Protein AF-A0A839IVU0-F1 (afdb_monomer)

Nearest PDB structures (foldseek):
  1jad-assembly1_B  TM=2.338E-01  e=8.341E+00  Meleagris gallopavo
  6grj-assembly1_E  TM=1.859E-01  e=7.590E+00  Aeromonas hydrophila
  6grj-assembly1_C  TM=1.855E-01  e=9.167E+00  Aeromonas hydrophila

Organism: NCBI:txid2760088

Structure (mmCIF, N/CA/C/O backbone):
data_AF-A0A839IVU0-F1
#
_entry.id   AF-A0A839IVU0-F1
#
loop_
_atom_site.group_PDB
_atom_site.id
_atom_site.type_symbol
_atom_site.label_atom_id
_atom_site.label_alt_id
_atom_site.label_comp_id
_atom_site.label_asym_id
_atom_site.label_entity_id
_atom_site.label_seq_id
_atom_site.pdbx_PDB_ins_code
_atom_site.Cartn_x
_atom_site.Cartn_y
_atom_site.Cartn_z
_atom_site.occupancy
_atom_site.B_iso_or_equiv
_atom_site.auth_seq_id
_atom_site.auth_comp_id
_atom_site.auth_asym_id
_atom_site.auth_atom_id
_atom_site.pdbx_PDB_model_num
ATOM 1 N N . MET A 1 1 ? 12.900 18.019 -27.813 1.00 66.56 1 MET A N 1
ATOM 2 C CA . MET A 1 1 ? 12.869 16.550 -27.611 1.00 66.56 1 MET A CA 1
ATOM 3 C C . MET A 1 1 ? 13.578 16.091 -26.336 1.00 66.56 1 MET A C 1
ATOM 5 O O . MET A 1 1 ? 12.916 15.473 -25.522 1.00 66.56 1 MET A O 1
ATOM 9 N N . ARG A 1 2 ? 14.858 16.419 -26.083 1.00 72.12 2 ARG A N 1
ATOM 10 C CA . ARG A 1 2 ? 15.559 15.989 -24.843 1.00 72.12 2 ARG A CA 1
ATOM 11 C C . ARG A 1 2 ? 14.886 16.426 -23.534 1.00 72.12 2 ARG A C 1
ATOM 13 O O . ARG A 1 2 ? 14.827 15.643 -22.599 1.00 72.12 2 ARG A O 1
ATOM 20 N N . LEU A 1 3 ? 14.355 17.650 -23.489 1.00 76.56 3 LEU A N 1
ATOM 21 C CA . LEU A 1 3 ? 13.651 18.173 -22.313 1.00 76.56 3 LEU A CA 1
ATOM 22 C C . LEU A 1 3 ? 12.377 17.371 -21.993 1.00 76.56 3 LEU A C 1
ATOM 24 O O . LEU A 1 3 ? 12.104 17.107 -20.832 1.00 76.56 3 LEU A O 1
ATOM 28 N N . ILE A 1 4 ? 11.652 16.927 -2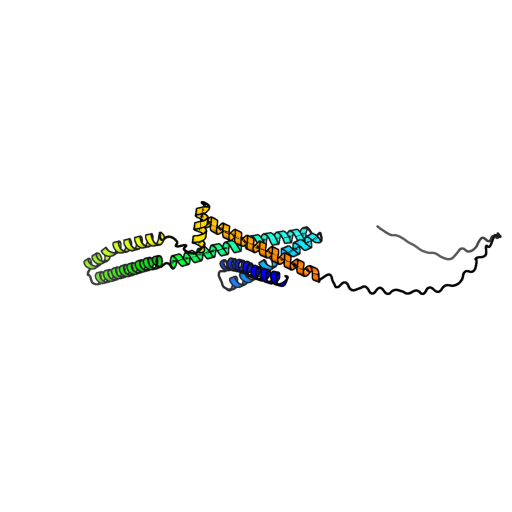3.026 1.00 80.06 4 ILE A N 1
ATOM 29 C CA . ILE A 1 4 ? 10.448 16.097 -22.878 1.00 80.06 4 ILE A CA 1
ATOM 30 C C . ILE A 1 4 ? 10.831 14.755 -22.247 1.00 80.06 4 ILE A C 1
ATOM 32 O O . ILE A 1 4 ? 10.268 14.391 -21.226 1.00 80.06 4 ILE A O 1
ATOM 36 N N . TRP A 1 5 ? 11.857 14.080 -22.775 1.00 78.25 5 TRP A N 1
ATOM 37 C CA . TRP A 1 5 ? 12.342 12.812 -22.216 1.00 78.25 5 TRP A CA 1
ATOM 38 C C . TRP A 1 5 ? 12.856 12.933 -20.782 1.00 78.25 5 TRP A C 1
ATOM 40 O O . TRP A 1 5 ? 12.632 12.030 -19.982 1.00 78.25 5 TRP A O 1
ATOM 50 N N . LEU A 1 6 ? 13.512 14.044 -20.437 1.00 81.12 6 LEU A N 1
ATOM 51 C CA . LEU A 1 6 ? 13.965 14.300 -19.070 1.00 81.12 6 LEU A CA 1
ATOM 52 C C . LEU A 1 6 ? 12.771 14.444 -18.120 1.00 81.12 6 LEU A C 1
ATOM 54 O O . LEU A 1 6 ? 12.743 13.780 -17.089 1.00 81.12 6 LEU A O 1
ATOM 58 N N . ILE A 1 7 ? 11.766 15.244 -18.493 1.00 82.56 7 ILE A N 1
ATOM 59 C CA . ILE A 1 7 ? 10.548 15.426 -17.692 1.00 82.56 7 ILE A CA 1
ATOM 60 C C . ILE A 1 7 ? 9.797 14.098 -17.545 1.00 82.56 7 ILE A C 1
ATOM 62 O O . ILE A 1 7 ? 9.461 13.718 -16.428 1.00 82.56 7 ILE A O 1
ATOM 66 N N . THR A 1 8 ? 9.586 13.356 -18.636 1.00 81.38 8 THR A N 1
ATOM 67 C CA . THR A 1 8 ? 8.918 12.046 -18.599 1.00 81.38 8 THR A CA 1
ATOM 68 C C . THR A 1 8 ? 9.674 11.055 -17.713 1.00 81.38 8 THR A C 1
ATOM 70 O O . THR A 1 8 ? 9.059 10.400 -16.877 1.00 81.38 8 THR A O 1
ATOM 73 N N . THR A 1 9 ? 11.006 10.994 -17.825 1.00 83.19 9 THR A N 1
ATOM 74 C CA . THR A 1 9 ? 11.840 10.131 -16.973 1.00 83.19 9 THR A CA 1
ATOM 75 C C . THR A 1 9 ? 11.738 10.536 -15.507 1.00 83.19 9 THR A C 1
ATOM 77 O O . THR A 1 9 ? 11.577 9.669 -14.659 1.00 83.19 9 THR A O 1
ATOM 80 N N . ALA A 1 10 ? 11.792 11.835 -15.198 1.00 82.62 10 ALA A N 1
ATOM 81 C CA . ALA A 1 10 ? 11.691 12.329 -13.829 1.00 82.62 10 ALA A CA 1
ATOM 82 C C . ALA A 1 10 ? 10.333 11.983 -13.203 1.00 82.62 10 ALA A C 1
ATOM 84 O O . ALA A 1 10 ? 10.297 11.431 -12.109 1.00 82.62 10 ALA A O 1
ATOM 85 N N . VAL A 1 11 ? 9.228 12.230 -13.916 1.00 84.50 11 VAL A N 1
ATOM 86 C CA . VAL A 1 11 ? 7.870 11.920 -13.434 1.00 84.50 11 VAL A CA 1
ATOM 87 C C . VAL A 1 11 ? 7.698 10.421 -13.194 1.00 84.50 11 VAL A C 1
ATOM 89 O O . VAL A 1 11 ? 7.239 10.019 -12.126 1.00 84.50 11 VAL A O 1
ATOM 92 N N . LEU A 1 12 ? 8.100 9.587 -14.157 1.00 80.25 12 LEU A N 1
ATOM 93 C CA . LEU A 1 12 ? 7.998 8.135 -14.024 1.00 80.25 12 LEU A CA 1
ATOM 94 C C . LEU A 1 12 ? 8.905 7.614 -12.898 1.00 80.25 12 LEU A C 1
ATOM 96 O O . LEU A 1 12 ? 8.489 6.744 -12.136 1.00 80.25 12 LEU A O 1
ATOM 100 N N . PHE A 1 13 ? 10.110 8.172 -12.741 1.00 84.25 13 PHE A N 1
ATOM 101 C CA . PHE A 1 13 ? 11.050 7.792 -11.680 1.00 84.25 13 PHE A CA 1
ATOM 102 C C . PHE A 1 13 ? 10.513 8.137 -10.303 1.00 84.25 13 PHE A C 1
ATOM 104 O O . PHE A 1 13 ? 10.592 7.312 -9.394 1.00 84.25 13 PHE A O 1
ATOM 111 N N . THR A 1 14 ? 9.915 9.317 -10.153 1.00 83.12 14 THR A N 1
ATOM 112 C CA . THR A 1 14 ? 9.232 9.691 -8.918 1.00 83.12 14 THR A CA 1
ATOM 113 C C . THR A 1 14 ? 8.071 8.743 -8.624 1.00 83.12 14 THR A C 1
ATOM 115 O O . THR A 1 14 ? 7.951 8.305 -7.485 1.00 83.12 14 THR A O 1
ATOM 118 N N . ALA A 1 15 ? 7.264 8.365 -9.621 1.00 77.12 15 ALA A N 1
ATOM 119 C CA . ALA A 1 15 ? 6.160 7.422 -9.429 1.00 77.12 15 ALA A CA 1
ATOM 120 C C . ALA A 1 15 ? 6.643 6.016 -9.013 1.00 77.12 15 ALA A C 1
ATOM 122 O O . ALA A 1 15 ? 6.168 5.477 -8.017 1.00 77.12 15 ALA A O 1
ATOM 123 N N . SER A 1 16 ? 7.627 5.446 -9.716 1.00 81.06 16 SER A N 1
ATOM 124 C CA . SER A 1 16 ? 8.215 4.129 -9.401 1.00 81.06 16 SER A CA 1
ATOM 125 C C . SER A 1 16 ? 8.902 4.127 -8.022 1.00 81.06 16 SER A C 1
ATOM 127 O O . SER A 1 16 ? 8.683 3.230 -7.201 1.00 81.06 16 SER A O 1
ATOM 129 N N . SER A 1 17 ? 9.642 5.196 -7.701 1.00 79.62 17 SER A N 1
ATOM 130 C CA . SER A 1 17 ? 10.262 5.369 -6.379 1.00 79.62 17 SER A CA 1
ATOM 131 C C . SER A 1 17 ? 9.216 5.507 -5.277 1.00 79.62 17 SER A C 1
ATOM 133 O O . SER A 1 17 ? 9.382 4.919 -4.215 1.00 79.62 17 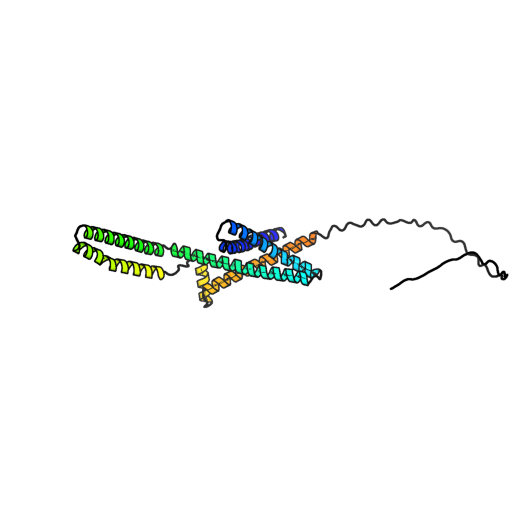SER A O 1
ATOM 135 N N . TYR A 1 18 ? 8.127 6.243 -5.518 1.00 85.06 18 TYR A N 1
ATOM 136 C CA . TYR A 1 18 ? 7.038 6.397 -4.556 1.00 85.06 18 TYR A CA 1
ATOM 137 C C . TYR A 1 18 ? 6.434 5.043 -4.170 1.00 85.06 18 TYR A C 1
ATOM 139 O O . TYR A 1 18 ? 6.310 4.755 -2.981 1.00 85.06 18 TYR A O 1
ATOM 147 N N . PHE A 1 19 ? 6.133 4.181 -5.147 1.00 79.50 19 PHE A N 1
ATOM 148 C CA . PHE A 1 19 ? 5.602 2.844 -4.865 1.00 79.50 19 PHE A CA 1
ATOM 149 C C . PHE A 1 19 ? 6.601 1.954 -4.119 1.00 79.50 19 PHE A C 1
ATOM 151 O O . PHE A 1 19 ? 6.226 1.296 -3.150 1.00 79.50 19 PHE A O 1
ATOM 158 N N . SER A 1 20 ? 7.877 1.988 -4.509 1.00 81.06 20 SER A N 1
ATOM 159 C CA . SER A 1 20 ? 8.939 1.229 -3.834 1.00 81.06 20 SER A CA 1
ATOM 160 C C . SER A 1 20 ? 9.139 1.670 -2.381 1.00 81.06 20 SER A C 1
ATOM 162 O O . SER A 1 20 ? 9.211 0.836 -1.480 1.00 81.06 20 SER A O 1
ATOM 164 N N . VAL A 1 21 ? 9.184 2.985 -2.137 1.00 82.38 21 VAL A N 1
ATOM 165 C CA . VAL A 1 21 ? 9.269 3.558 -0.786 1.00 82.38 21 VAL A CA 1
ATOM 166 C C . VAL A 1 21 ? 8.062 3.123 0.031 1.00 82.38 21 VAL A C 1
ATOM 168 O O . VAL A 1 21 ? 8.216 2.674 1.161 1.00 82.38 21 VAL A O 1
ATOM 171 N N . ARG A 1 22 ? 6.861 3.217 -0.541 1.00 78.75 22 ARG A N 1
ATOM 172 C CA . ARG A 1 22 ? 5.634 2.879 0.169 1.00 78.75 22 ARG A CA 1
ATOM 173 C C . ARG A 1 22 ? 5.579 1.416 0.592 1.00 78.75 22 ARG A C 1
ATOM 175 O O . ARG A 1 22 ? 5.187 1.150 1.723 1.00 78.75 22 ARG A O 1
ATOM 182 N N . LEU A 1 23 ? 5.985 0.488 -0.276 1.00 77.31 23 LEU A N 1
ATOM 183 C CA . LEU A 1 23 ? 6.037 -0.924 0.094 1.00 77.31 23 LEU A CA 1
ATOM 184 C C . LEU A 1 23 ? 6.995 -1.148 1.266 1.00 77.31 23 LEU A C 1
ATOM 186 O O . LEU A 1 23 ? 6.643 -1.838 2.216 1.00 77.31 23 LEU A O 1
ATOM 190 N N . LEU A 1 24 ? 8.191 -0.556 1.234 1.00 80.19 24 LEU A N 1
ATOM 191 C CA . LEU A 1 24 ? 9.130 -0.755 2.337 1.00 80.19 24 LEU A CA 1
ATOM 192 C C . LEU A 1 24 ? 8.674 -0.050 3.621 1.00 80.19 24 LEU A C 1
ATOM 194 O O . LEU A 1 24 ? 8.913 -0.567 4.706 1.00 80.19 24 LEU A O 1
ATOM 198 N N . LEU A 1 25 ? 7.964 1.078 3.523 1.00 81.19 25 LEU A N 1
ATOM 199 C CA . LEU A 1 25 ? 7.345 1.721 4.684 1.00 81.19 25 LEU A CA 1
ATOM 200 C C . LEU A 1 25 ? 6.281 0.840 5.352 1.00 81.19 25 LEU A C 1
ATOM 202 O O . LEU A 1 25 ? 6.114 0.944 6.559 1.00 81.19 25 LEU A O 1
ATOM 206 N N . GLN A 1 26 ? 5.603 -0.049 4.618 1.00 78.44 26 GLN A N 1
ATOM 207 C CA . GLN A 1 26 ? 4.693 -1.031 5.229 1.00 78.44 26 GLN A CA 1
ATOM 208 C C . GLN A 1 26 ? 5.428 -2.080 6.082 1.00 78.44 26 GLN A C 1
ATOM 210 O O . GLN A 1 26 ? 4.797 -2.735 6.904 1.00 78.44 26 GLN A O 1
ATOM 215 N N . LEU A 1 27 ? 6.743 -2.237 5.898 1.00 75.12 27 LEU A N 1
ATOM 216 C CA . LEU A 1 27 ? 7.606 -3.105 6.706 1.00 75.12 27 LEU A CA 1
ATOM 217 C C . LEU A 1 27 ? 8.284 -2.370 7.872 1.00 75.12 27 LEU A C 1
ATOM 219 O O . LEU A 1 27 ? 8.982 -3.006 8.659 1.00 75.12 27 LEU A O 1
ATOM 223 N N . ALA A 1 28 ? 8.171 -1.043 7.942 1.00 81.19 28 ALA A N 1
ATOM 224 C CA . ALA A 1 28 ? 8.803 -0.257 8.991 1.00 81.19 28 ALA A CA 1
ATOM 225 C C . ALA A 1 28 ? 7.920 -0.233 10.243 1.00 81.19 28 ALA A C 1
ATOM 227 O O . ALA A 1 28 ? 6.785 0.237 10.193 1.00 81.19 28 ALA A O 1
ATOM 228 N N . ASP A 1 29 ? 8.472 -0.678 11.370 1.00 80.50 29 ASP A N 1
ATOM 229 C CA . ASP A 1 29 ? 7.798 -0.607 12.671 1.00 80.50 29 ASP A CA 1
ATOM 230 C C . ASP A 1 29 ? 7.934 0.784 13.322 1.00 80.50 29 ASP A C 1
ATOM 232 O O . ASP A 1 29 ? 7.158 1.143 14.210 1.00 80.50 29 ASP A O 1
ATOM 236 N N . ASP A 1 30 ? 8.909 1.593 12.888 1.00 86.81 30 ASP A N 1
ATOM 237 C CA . ASP A 1 30 ? 9.204 2.908 13.458 1.00 86.81 30 ASP A CA 1
ATOM 238 C C . ASP A 1 30 ? 9.683 3.934 12.410 1.00 86.81 30 ASP A C 1
ATOM 240 O O . ASP A 1 30 ? 10.040 3.621 11.273 1.00 86.81 30 ASP A O 1
ATOM 244 N N . THR A 1 31 ? 9.706 5.212 12.794 1.00 85.25 31 THR A N 1
ATOM 245 C CA . THR A 1 31 ? 10.062 6.314 11.887 1.00 85.25 31 THR A CA 1
ATOM 246 C C . THR A 1 31 ? 11.508 6.236 11.385 1.00 85.25 31 THR A C 1
ATOM 248 O O . THR A 1 31 ? 11.779 6.619 10.245 1.00 85.25 31 THR A O 1
ATOM 251 N N . ALA A 1 32 ? 12.453 5.758 12.203 1.00 85.50 32 ALA A N 1
ATOM 252 C CA . ALA A 1 32 ? 13.858 5.681 11.812 1.00 85.50 32 ALA A CA 1
ATOM 253 C C . ALA A 1 32 ? 14.086 4.555 10.794 1.00 85.50 32 ALA A C 1
ATOM 255 O O . ALA A 1 32 ? 14.762 4.776 9.783 1.00 85.50 32 ALA A O 1
ATOM 256 N N . THR A 1 33 ? 13.467 3.388 10.999 1.00 84.69 33 THR A N 1
ATOM 257 C CA . THR A 1 33 ? 13.469 2.308 9.997 1.00 84.69 33 THR A CA 1
ATOM 258 C C . THR A 1 33 ? 12.758 2.729 8.713 1.00 84.69 33 THR A C 1
ATOM 260 O O . THR A 1 33 ? 13.262 2.454 7.624 1.00 84.69 33 THR A O 1
ATOM 263 N N . GLY A 1 34 ? 11.679 3.511 8.812 1.00 83.44 34 GLY A N 1
ATOM 264 C CA . GLY A 1 34 ? 10.982 4.056 7.648 1.00 83.44 34 GLY A CA 1
ATOM 265 C C . GLY A 1 34 ? 11.854 4.962 6.769 1.00 83.44 34 GLY A C 1
ATOM 266 O O . GLY A 1 34 ? 11.863 4.821 5.544 1.00 83.44 34 GLY A O 1
ATOM 267 N N . ILE A 1 35 ? 12.650 5.853 7.372 1.00 88.06 35 ILE A N 1
ATOM 268 C CA . ILE A 1 35 ? 13.596 6.707 6.628 1.00 88.06 35 ILE A CA 1
ATOM 269 C C . ILE A 1 35 ? 14.677 5.857 5.948 1.00 88.06 35 ILE A C 1
ATOM 271 O O . ILE A 1 35 ? 14.986 6.080 4.774 1.00 88.06 35 ILE A O 1
ATOM 275 N N . ALA A 1 36 ? 15.238 4.874 6.662 1.00 86.69 36 ALA A N 1
ATOM 276 C CA . ALA A 1 36 ? 16.268 3.990 6.120 1.00 86.69 36 ALA A CA 1
ATOM 277 C C . ALA A 1 36 ? 15.750 3.204 4.906 1.00 86.69 36 ALA A C 1
ATOM 279 O O . ALA A 1 36 ? 16.388 3.176 3.853 1.00 86.69 36 ALA A O 1
ATOM 280 N N . TYR A 1 37 ? 14.554 2.637 5.018 1.00 86.38 37 TYR A N 1
ATOM 281 C CA . TYR A 1 37 ? 13.874 1.942 3.933 1.00 86.38 37 TYR A CA 1
ATOM 282 C C . TYR A 1 37 ? 13.534 2.853 2.754 1.00 86.38 37 TYR A C 1
ATOM 284 O O . TYR A 1 37 ? 13.750 2.466 1.606 1.00 86.38 37 TYR A O 1
ATOM 292 N N . GLY A 1 38 ? 13.110 4.092 3.009 1.00 85.19 38 GLY A N 1
ATOM 293 C CA . GLY A 1 38 ? 12.911 5.080 1.952 1.00 85.19 38 GLY A CA 1
ATOM 294 C C . GLY A 1 38 ? 14.195 5.365 1.162 1.00 85.19 38 GLY A C 1
ATOM 295 O O . GLY A 1 38 ? 14.185 5.362 -0.071 1.00 85.19 38 GLY A O 1
ATOM 296 N N . ALA A 1 39 ? 15.322 5.541 1.856 1.00 86.38 39 ALA A N 1
ATOM 297 C CA . ALA A 1 39 ? 16.619 5.749 1.215 1.00 86.38 39 ALA A CA 1
ATOM 298 C C . ALA A 1 39 ? 17.064 4.527 0.392 1.00 86.38 39 ALA A C 1
ATOM 300 O O . ALA A 1 39 ? 17.546 4.683 -0.733 1.00 86.38 39 ALA A O 1
ATOM 301 N N . VAL A 1 40 ? 16.857 3.314 0.918 1.00 87.06 40 VAL A N 1
ATOM 302 C CA . VAL A 1 40 ? 17.159 2.061 0.210 1.00 87.06 40 VAL A CA 1
ATOM 303 C C . VAL A 1 40 ? 16.306 1.918 -1.051 1.00 87.06 40 VAL A C 1
ATOM 305 O O . VAL A 1 40 ? 16.860 1.616 -2.105 1.00 87.06 40 VAL A O 1
ATOM 308 N N . ALA A 1 41 ? 15.000 2.198 -0.997 1.00 86.62 41 ALA A N 1
ATOM 309 C CA . ALA A 1 41 ? 14.132 2.157 -2.178 1.00 86.62 41 ALA A CA 1
ATOM 310 C C . ALA A 1 41 ? 14.630 3.085 -3.295 1.00 86.62 41 ALA A C 1
ATOM 312 O O . ALA A 1 41 ? 14.732 2.667 -4.448 1.00 86.62 41 ALA A O 1
ATOM 313 N N . ILE A 1 42 ? 14.994 4.326 -2.957 1.00 86.75 42 ILE A N 1
ATOM 314 C CA . ILE A 1 42 ? 15.518 5.287 -3.937 1.00 86.75 42 ILE A CA 1
ATOM 315 C C . ILE A 1 42 ? 16.848 4.792 -4.519 1.00 86.75 42 ILE A C 1
ATOM 317 O O . ILE A 1 42 ? 17.058 4.863 -5.731 1.00 86.75 42 ILE A O 1
ATOM 321 N N . ALA A 1 43 ? 17.744 4.263 -3.681 1.00 87.81 43 ALA A N 1
ATOM 322 C CA . ALA A 1 43 ? 19.016 3.714 -4.138 1.00 87.81 43 ALA A CA 1
ATOM 323 C C . ALA A 1 43 ? 18.817 2.525 -5.094 1.00 87.81 43 ALA A C 1
ATOM 325 O O . ALA A 1 43 ? 19.455 2.474 -6.146 1.00 87.81 43 ALA A O 1
ATOM 326 N N . LEU A 1 44 ? 17.900 1.606 -4.776 1.00 87.12 44 LEU A N 1
ATOM 327 C CA . LEU A 1 44 ? 17.558 0.472 -5.637 1.00 87.12 44 LEU A CA 1
ATOM 328 C C . LEU A 1 44 ? 16.971 0.935 -6.974 1.00 87.12 44 LEU A C 1
ATOM 330 O O . LEU A 1 44 ? 17.396 0.436 -8.016 1.00 87.12 44 LEU A O 1
ATOM 334 N N . ALA A 1 45 ? 16.085 1.935 -6.968 1.00 86.31 45 ALA A N 1
ATOM 335 C CA . ALA A 1 45 ? 15.546 2.520 -8.194 1.00 86.31 45 ALA A CA 1
ATOM 336 C C . ALA A 1 45 ? 16.662 3.125 -9.068 1.00 86.31 45 ALA A C 1
ATOM 338 O O . ALA A 1 45 ? 16.720 2.879 -10.273 1.00 86.31 45 ALA A O 1
ATOM 339 N N . LEU A 1 46 ? 17.611 3.865 -8.479 1.00 87.38 46 LEU A N 1
ATOM 340 C CA . LEU A 1 46 ? 18.760 4.404 -9.220 1.00 87.38 46 LEU A CA 1
ATOM 341 C C . LEU A 1 46 ? 19.622 3.294 -9.835 1.00 87.38 46 LEU A C 1
ATOM 343 O O . LEU A 1 46 ? 20.011 3.391 -11.001 1.00 87.38 46 LEU A O 1
ATOM 347 N N . VAL A 1 47 ? 19.904 2.232 -9.074 1.00 89.31 47 VAL A N 1
ATOM 348 C CA . VAL A 1 47 ? 20.684 1.082 -9.555 1.00 89.31 47 VAL A CA 1
ATOM 349 C C . VAL A 1 47 ? 19.956 0.365 -10.690 1.00 89.31 47 VAL A C 1
ATOM 351 O O . VAL A 1 47 ? 20.589 0.049 -11.698 1.00 89.31 47 VAL A O 1
ATOM 354 N N . GLN A 1 48 ? 18.642 0.164 -10.575 1.00 90.50 48 GLN A N 1
ATOM 355 C CA . GLN A 1 48 ? 17.819 -0.471 -11.604 1.00 90.50 48 GLN A CA 1
ATOM 356 C C . GLN A 1 48 ? 17.971 0.249 -12.943 1.00 90.50 48 GLN A C 1
ATOM 358 O O . GLN A 1 48 ? 18.355 -0.355 -13.945 1.00 90.50 48 GLN A O 1
ATOM 363 N N . TYR A 1 49 ? 17.723 1.557 -12.963 1.00 87.62 49 TYR A N 1
ATOM 364 C CA . TYR A 1 49 ? 17.720 2.321 -14.208 1.00 87.62 49 TYR A CA 1
ATOM 365 C C . TYR A 1 49 ? 19.125 2.633 -14.733 1.00 87.62 49 TYR A C 1
ATOM 367 O O . TYR A 1 49 ? 19.297 2.855 -15.932 1.00 87.62 49 TYR A O 1
ATOM 375 N N . ALA A 1 50 ? 20.151 2.574 -13.882 1.00 87.38 50 ALA A N 1
ATOM 376 C CA . ALA A 1 50 ? 21.540 2.596 -14.326 1.00 87.38 50 ALA A CA 1
ATOM 377 C C . ALA A 1 50 ? 21.971 1.261 -14.963 1.00 87.38 50 ALA A C 1
ATOM 379 O O . ALA A 1 50 ? 22.730 1.265 -15.934 1.00 87.38 50 ALA A O 1
ATOM 380 N N . ALA A 1 51 ? 21.497 0.121 -14.452 1.00 88.81 51 ALA A N 1
ATOM 381 C CA . ALA A 1 51 ? 21.979 -1.198 -14.854 1.00 88.81 51 ALA A CA 1
ATOM 382 C C . ALA A 1 51 ? 21.799 -1.469 -16.357 1.00 88.81 51 ALA A C 1
ATOM 384 O O . ALA A 1 51 ? 22.742 -1.911 -17.012 1.00 88.81 51 ALA A O 1
ATOM 385 N N . LEU A 1 52 ? 20.648 -1.127 -16.941 1.00 88.06 52 LEU A N 1
ATOM 386 C CA . LEU A 1 52 ? 20.377 -1.389 -18.357 1.00 88.06 52 LEU A CA 1
ATOM 387 C C . LEU A 1 52 ? 21.350 -0.683 -19.331 1.00 88.06 52 LEU A C 1
ATOM 389 O O . LEU A 1 52 ? 21.983 -1.378 -20.132 1.00 88.06 52 LEU A O 1
ATOM 393 N N . PRO A 1 53 ? 21.545 0.653 -19.293 1.00 85.75 53 PRO A N 1
ATOM 394 C CA . PRO A 1 53 ? 22.481 1.317 -20.200 1.00 85.75 53 PRO A CA 1
ATOM 395 C C . PRO A 1 53 ? 23.936 0.875 -19.983 1.00 85.75 53 PRO A C 1
ATOM 397 O O . PRO A 1 53 ? 24.701 0.806 -20.950 1.00 85.75 53 PRO A O 1
ATOM 400 N N . TYR A 1 54 ? 24.341 0.538 -18.750 1.00 86.12 54 TYR A N 1
ATOM 401 C CA . TYR A 1 54 ? 25.664 -0.049 -18.499 1.00 86.12 54 TYR A CA 1
ATOM 402 C C . TYR A 1 54 ? 25.793 -1.463 -19.082 1.00 86.12 54 TYR A C 1
ATOM 404 O O . TYR A 1 54 ? 26.827 -1.767 -19.683 1.00 86.12 54 TYR A O 1
ATOM 412 N N . GLY A 1 55 ? 24.746 -2.286 -18.989 1.00 87.12 55 GLY A N 1
ATOM 413 C CA . GLY A 1 55 ? 24.678 -3.611 -19.607 1.00 87.12 55 GLY A CA 1
ATOM 414 C C . GLY A 1 55 ? 24.811 -3.550 -21.128 1.00 87.12 55 GLY A C 1
ATOM 415 O O . GLY A 1 55 ? 25.683 -4.210 -21.695 1.00 87.12 55 GLY A O 1
ATOM 416 N N . ILE A 1 56 ? 24.040 -2.675 -21.785 1.00 88.12 56 ILE A N 1
ATOM 417 C CA . ILE A 1 56 ? 24.098 -2.466 -23.243 1.00 88.12 56 ILE A CA 1
ATOM 418 C C . ILE A 1 56 ? 25.504 -2.020 -23.678 1.00 88.12 56 ILE A C 1
ATOM 420 O O . ILE A 1 56 ? 26.080 -2.579 -24.616 1.00 88.12 56 ILE A O 1
ATOM 424 N N . ARG A 1 57 ? 26.109 -1.054 -22.970 1.00 85.88 57 ARG A N 1
ATOM 425 C CA . ARG A 1 57 ? 27.479 -0.595 -23.265 1.00 85.88 57 ARG A CA 1
ATOM 426 C C . ARG A 1 57 ? 28.510 -1.703 -23.061 1.00 85.88 57 ARG A C 1
ATOM 428 O O . ARG A 1 57 ? 29.365 -1.891 -23.925 1.00 85.88 57 ARG A O 1
ATOM 435 N N . GLY A 1 58 ? 28.429 -2.448 -21.960 1.00 86.56 58 GLY A N 1
ATOM 436 C CA . GLY A 1 58 ? 29.319 -3.575 -21.678 1.00 86.56 58 GLY A CA 1
ATOM 437 C C . GLY A 1 58 ? 29.237 -4.661 -22.751 1.00 86.56 58 GLY A C 1
ATOM 438 O O . GLY A 1 58 ? 30.272 -5.164 -23.192 1.00 86.56 58 GLY A O 1
ATOM 439 N N . TRP A 1 59 ? 28.026 -4.947 -23.233 1.00 89.06 59 TRP A N 1
ATOM 440 C CA . TRP A 1 59 ? 27.791 -5.904 -24.311 1.00 89.06 59 TRP A CA 1
ATOM 441 C C . TRP A 1 59 ? 28.427 -5.442 -25.624 1.00 89.06 59 TRP A C 1
ATOM 443 O O . TRP A 1 59 ? 29.165 -6.198 -26.250 1.00 89.06 59 TRP A O 1
ATOM 453 N N . SER A 1 60 ? 28.230 -4.172 -25.999 1.00 89.00 60 SER A N 1
ATOM 454 C CA . SER A 1 60 ? 28.828 -3.594 -27.214 1.00 89.00 60 SER A CA 1
ATOM 455 C C . SER A 1 60 ? 30.365 -3.571 -27.203 1.00 89.00 60 SER A C 1
ATOM 457 O O . SER A 1 60 ? 30.993 -3.516 -28.254 1.00 89.00 60 SER A O 1
ATOM 459 N N . GLN A 1 61 ? 30.977 -3.636 -26.018 1.00 88.31 61 GLN A N 1
ATOM 460 C CA . GLN A 1 61 ? 32.428 -3.663 -25.815 1.00 88.31 61 GLN A CA 1
ATOM 461 C C . GLN A 1 61 ? 32.994 -5.091 -25.683 1.00 88.31 61 GLN A C 1
ATOM 463 O O . GLN A 1 61 ? 34.151 -5.249 -25.301 1.00 88.31 61 GLN A O 1
ATOM 468 N N . GLY A 1 62 ? 32.189 -6.129 -25.946 1.00 87.88 62 GLY A N 1
ATOM 469 C CA . GLY A 1 62 ? 32.605 -7.537 -25.875 1.00 87.88 62 GLY A CA 1
ATOM 470 C C . GLY A 1 62 ? 32.705 -8.110 -24.455 1.00 87.88 62 GLY A C 1
ATOM 471 O O . GLY A 1 62 ? 33.148 -9.241 -24.269 1.00 87.88 62 GLY A O 1
ATOM 472 N N . ARG A 1 63 ? 32.279 -7.366 -23.424 1.00 89.69 63 ARG A N 1
ATOM 473 C CA . ARG A 1 63 ? 32.317 -7.811 -22.019 1.00 89.69 63 ARG A CA 1
ATOM 474 C C . ARG A 1 63 ? 31.008 -8.501 -21.623 1.00 89.69 63 ARG A C 1
ATOM 476 O O . ARG A 1 63 ? 30.279 -8.030 -20.745 1.00 89.69 63 ARG A O 1
ATOM 483 N N . HIS A 1 64 ? 30.720 -9.628 -22.274 1.00 88.50 64 HIS A N 1
ATOM 484 C CA . HIS A 1 64 ? 29.445 -10.351 -22.158 1.00 88.50 64 HIS A CA 1
ATOM 485 C C . HIS A 1 64 ? 29.109 -10.792 -20.728 1.00 88.50 64 HIS A C 1
ATOM 487 O O . HIS A 1 64 ? 27.968 -10.637 -20.307 1.00 88.50 64 HIS A O 1
ATOM 493 N N . PHE A 1 65 ? 30.092 -11.265 -19.951 1.00 89.75 65 PHE A N 1
ATOM 494 C CA . PHE A 1 65 ? 29.857 -11.699 -18.568 1.00 89.75 65 PHE A CA 1
ATOM 495 C C . PHE A 1 65 ? 29.413 -10.540 -17.664 1.00 89.75 65 PHE A C 1
ATOM 497 O O . PHE A 1 65 ? 28.377 -10.621 -17.008 1.00 89.75 65 PHE A O 1
ATOM 504 N N . SER A 1 66 ? 30.139 -9.415 -17.689 1.00 86.38 66 SER A N 1
ATOM 505 C CA . SER A 1 66 ? 29.751 -8.233 -16.907 1.00 86.38 66 SER A CA 1
ATOM 506 C C . SER A 1 66 ? 28.424 -7.638 -17.375 1.00 86.38 66 SER A C 1
ATOM 508 O O . SER A 1 66 ? 27.625 -7.207 -16.553 1.00 86.38 66 SER A O 1
ATOM 510 N N . ALA A 1 67 ? 28.163 -7.645 -18.686 1.00 87.94 67 ALA A N 1
ATOM 511 C CA . ALA A 1 67 ? 26.888 -7.197 -19.232 1.00 87.94 67 ALA A CA 1
ATOM 512 C C . ALA A 1 67 ? 25.729 -8.092 -18.769 1.00 87.94 67 ALA A C 1
ATOM 514 O O . ALA A 1 67 ? 24.676 -7.578 -18.407 1.00 87.94 67 ALA A O 1
ATOM 515 N N . GLY A 1 68 ? 25.952 -9.409 -18.707 1.00 89.94 68 GLY A N 1
ATOM 516 C CA . GLY A 1 68 ? 25.003 -10.377 -18.163 1.00 89.94 68 GLY A CA 1
ATOM 517 C C . GLY A 1 68 ? 24.606 -10.062 -16.722 1.00 89.94 68 GLY A C 1
ATOM 518 O O . GLY A 1 68 ? 23.416 -10.036 -16.425 1.00 89.94 68 GLY A O 1
ATOM 519 N N . ILE A 1 69 ? 25.569 -9.730 -15.852 1.00 92.94 69 ILE A N 1
ATOM 520 C CA . ILE A 1 69 ? 25.281 -9.322 -14.465 1.00 92.94 69 ILE A CA 1
ATOM 521 C C . ILE A 1 69 ? 24.366 -8.094 -14.443 1.00 92.94 69 ILE A C 1
ATOM 523 O O . ILE A 1 69 ? 23.350 -8.114 -13.759 1.00 92.94 69 ILE A O 1
ATOM 527 N N . TYR A 1 70 ? 24.665 -7.058 -15.233 1.00 91.44 70 TYR A N 1
ATOM 528 C CA . TYR A 1 70 ? 23.816 -5.866 -15.301 1.00 91.44 70 TYR A CA 1
ATOM 529 C C . TYR A 1 70 ? 22.397 -6.165 -15.808 1.00 91.44 70 TYR A C 1
ATOM 531 O O . TYR A 1 70 ? 21.441 -5.611 -15.269 1.00 91.44 70 TYR A O 1
ATOM 539 N N . PHE A 1 71 ? 22.236 -7.053 -16.794 1.00 92.38 71 PHE A N 1
ATOM 540 C CA . PHE A 1 71 ? 20.908 -7.468 -17.261 1.00 92.38 71 PHE A CA 1
ATOM 541 C C . PHE A 1 71 ? 20.135 -8.248 -16.198 1.00 92.38 71 PHE A C 1
ATOM 543 O O . PHE A 1 71 ? 18.947 -7.998 -16.014 1.00 92.38 71 PHE A O 1
ATOM 550 N N . VAL A 1 72 ? 20.799 -9.152 -15.473 1.00 93.69 72 VAL A N 1
ATOM 551 C CA . VAL A 1 72 ? 20.180 -9.903 -14.371 1.00 93.69 72 VAL A CA 1
ATOM 552 C C . VAL A 1 72 ? 19.776 -8.962 -13.240 1.00 93.69 72 VAL A C 1
ATOM 554 O O . VAL A 1 72 ? 18.649 -9.037 -12.761 1.00 93.69 72 VAL A O 1
ATOM 557 N N . THR A 1 73 ? 20.656 -8.040 -12.843 1.00 91.00 73 THR A N 1
ATOM 558 C CA . THR A 1 73 ? 20.355 -7.023 -11.830 1.00 91.00 73 THR A CA 1
ATOM 559 C C . THR A 1 73 ? 19.168 -6.160 -12.250 1.00 91.00 73 THR A C 1
ATOM 561 O O . THR A 1 73 ? 18.249 -5.987 -11.454 1.00 91.00 73 THR A O 1
ATOM 564 N N . TRP A 1 74 ? 19.144 -5.674 -13.497 1.00 93.00 74 TRP A N 1
ATOM 565 C CA . TRP A 1 74 ? 18.007 -4.926 -14.037 1.00 93.00 74 TRP A CA 1
ATOM 566 C C . TRP A 1 74 ? 16.714 -5.746 -13.974 1.00 93.00 74 TRP A C 1
ATOM 568 O O . TRP A 1 74 ? 15.735 -5.279 -13.405 1.00 93.00 74 TRP A O 1
ATOM 578 N N . ALA A 1 75 ? 16.728 -6.986 -14.470 1.00 92.00 75 ALA A N 1
ATOM 579 C CA . ALA A 1 75 ? 15.547 -7.845 -14.495 1.00 92.00 75 ALA A CA 1
ATOM 580 C C . ALA A 1 75 ? 15.001 -8.135 -13.086 1.00 92.00 75 ALA A C 1
ATOM 582 O O . ALA A 1 75 ? 13.795 -8.038 -12.864 1.00 92.00 75 ALA A O 1
ATOM 583 N N . LEU A 1 76 ? 15.876 -8.451 -12.125 1.00 91.75 76 LEU A N 1
ATOM 584 C CA . LEU A 1 76 ? 15.483 -8.705 -10.735 1.00 91.75 76 LEU A CA 1
ATOM 585 C C . LEU A 1 76 ? 14.875 -7.463 -10.077 1.00 91.75 76 LEU A C 1
ATOM 587 O O . LEU A 1 76 ? 13.834 -7.563 -9.432 1.00 91.75 76 LEU A O 1
ATOM 591 N N . LEU A 1 77 ? 15.496 -6.297 -10.261 1.00 89.31 77 LEU A N 1
ATOM 592 C CA . LEU A 1 77 ? 14.989 -5.037 -9.716 1.00 89.31 77 LEU A CA 1
ATOM 593 C C . LEU A 1 77 ? 13.654 -4.640 -10.354 1.00 89.31 77 LEU A C 1
ATOM 595 O O . LEU A 1 77 ? 12.749 -4.222 -9.642 1.00 89.31 77 LEU A O 1
ATOM 599 N N . THR A 1 78 ? 13.487 -4.842 -11.663 1.00 89.88 78 THR A N 1
ATOM 600 C CA . THR A 1 78 ? 12.216 -4.584 -12.349 1.00 89.88 78 THR A CA 1
ATOM 601 C C . THR A 1 78 ? 11.106 -5.506 -11.853 1.00 89.88 78 THR A C 1
ATOM 603 O O . THR A 1 78 ? 10.009 -5.031 -11.579 1.00 89.88 78 THR A O 1
ATOM 606 N N . LEU A 1 79 ? 11.373 -6.803 -11.666 1.00 90.19 79 LEU A N 1
ATOM 607 C CA . LEU A 1 79 ? 10.390 -7.717 -11.072 1.00 90.19 79 LEU A CA 1
ATOM 608 C C . LEU A 1 79 ? 10.000 -7.285 -9.655 1.00 90.19 79 LEU A C 1
ATOM 610 O O . LEU A 1 79 ? 8.814 -7.276 -9.324 1.00 90.19 79 LEU A O 1
ATOM 614 N N . LEU A 1 80 ? 10.981 -6.882 -8.844 1.00 87.06 80 LEU A N 1
ATOM 615 C CA . LEU A 1 80 ? 10.735 -6.358 -7.504 1.00 87.06 80 LEU A CA 1
ATOM 616 C C . LEU A 1 80 ? 9.896 -5.070 -7.544 1.00 87.06 80 LEU A C 1
ATOM 618 O O . LEU A 1 80 ? 8.964 -4.937 -6.758 1.00 87.06 80 LEU A O 1
ATOM 622 N N . SER A 1 81 ? 10.171 -4.156 -8.479 1.00 88.25 81 SER A N 1
ATOM 623 C CA . SER A 1 81 ? 9.419 -2.905 -8.649 1.00 88.25 81 SER A CA 1
ATOM 624 C C . SER A 1 81 ? 7.976 -3.139 -9.117 1.00 88.25 81 SER A C 1
ATOM 626 O O . SER A 1 81 ? 7.045 -2.500 -8.617 1.00 88.25 81 SER A O 1
ATOM 628 N N . ILE A 1 82 ? 7.755 -4.106 -10.019 1.00 87.25 82 ILE A N 1
ATOM 629 C CA . ILE A 1 82 ? 6.408 -4.526 -10.439 1.00 87.25 82 ILE A CA 1
ATOM 630 C C . ILE A 1 82 ? 5.639 -5.079 -9.241 1.00 87.25 82 ILE A C 1
ATOM 632 O O . ILE A 1 82 ? 4.508 -4.657 -8.993 1.00 87.25 82 ILE A O 1
ATOM 636 N N . ALA A 1 83 ? 6.254 -5.994 -8.484 1.00 85.38 83 ALA A N 1
ATOM 637 C CA . ALA A 1 83 ? 5.650 -6.566 -7.286 1.00 85.38 83 ALA A CA 1
ATOM 638 C C . ALA A 1 83 ? 5.335 -5.478 -6.250 1.00 85.38 83 ALA A C 1
ATOM 640 O O . ALA A 1 83 ? 4.253 -5.487 -5.664 1.00 85.38 83 ALA A O 1
ATOM 641 N N . ALA A 1 84 ? 6.235 -4.506 -6.079 1.00 81.88 84 ALA A N 1
ATOM 642 C CA . ALA A 1 84 ? 6.039 -3.410 -5.145 1.00 81.88 84 ALA A CA 1
ATOM 643 C C . ALA A 1 84 ? 4.917 -2.461 -5.546 1.00 81.88 84 ALA A C 1
ATOM 645 O O . ALA A 1 84 ? 4.082 -2.107 -4.715 1.00 81.88 84 ALA A O 1
ATOM 646 N N . SER A 1 85 ? 4.849 -2.105 -6.825 1.00 85.38 85 SER A N 1
ATOM 647 C CA . SER A 1 85 ? 3.775 -1.275 -7.363 1.00 85.38 85 SER A CA 1
ATOM 648 C C . SER A 1 85 ? 2.429 -1.983 -7.243 1.00 85.38 85 SER A C 1
ATOM 650 O O . SER A 1 85 ? 1.497 -1.425 -6.671 1.00 85.38 85 SER A O 1
ATOM 652 N N . ALA A 1 86 ? 2.327 -3.237 -7.691 1.00 83.81 86 ALA A N 1
ATOM 653 C CA . ALA A 1 86 ? 1.089 -4.002 -7.579 1.00 83.81 86 ALA A CA 1
ATOM 654 C C . ALA A 1 86 ? 0.651 -4.171 -6.112 1.00 83.81 86 ALA A C 1
ATOM 656 O O . ALA A 1 86 ? -0.503 -3.899 -5.788 1.00 83.81 86 ALA A O 1
ATOM 657 N N . GLY A 1 87 ? 1.574 -4.542 -5.217 1.00 79.62 87 GLY A N 1
ATOM 658 C CA . GLY A 1 87 ? 1.294 -4.698 -3.789 1.00 79.62 87 GLY A CA 1
ATOM 659 C C . GLY A 1 87 ? 0.825 -3.401 -3.127 1.00 79.62 87 GLY A C 1
ATOM 660 O O . GLY A 1 87 ? -0.166 -3.407 -2.398 1.00 79.62 87 GLY A O 1
ATOM 661 N N . ALA A 1 88 ? 1.474 -2.275 -3.435 1.00 80.00 88 ALA A N 1
ATOM 662 C CA . ALA A 1 88 ? 1.084 -0.966 -2.920 1.00 80.00 88 ALA A CA 1
ATOM 663 C C . ALA A 1 88 ? -0.311 -0.537 -3.402 1.00 80.00 88 ALA A C 1
ATOM 665 O O . ALA A 1 88 ? -1.081 -0.006 -2.604 1.00 80.00 88 ALA A O 1
ATOM 666 N N . LEU A 1 89 ? -0.654 -0.768 -4.678 1.00 80.50 89 LEU A N 1
ATOM 667 C CA . LEU A 1 89 ? -1.990 -0.455 -5.197 1.00 80.50 89 LEU A CA 1
ATOM 668 C C . LEU A 1 89 ? -3.067 -1.327 -4.541 1.00 80.50 89 LEU A C 1
ATOM 670 O O . LEU A 1 89 ? -4.085 -0.792 -4.110 1.00 80.50 89 LEU A O 1
ATOM 674 N N . ILE A 1 90 ? -2.827 -2.637 -4.421 1.00 80.12 90 ILE A N 1
ATOM 675 C CA . ILE A 1 90 ? -3.773 -3.578 -3.801 1.00 80.12 90 ILE A CA 1
ATOM 676 C C . ILE A 1 90 ? -4.025 -3.199 -2.338 1.00 80.12 90 ILE A C 1
ATOM 678 O O . ILE A 1 90 ? -5.184 -3.042 -1.942 1.00 80.12 90 ILE A O 1
ATOM 682 N N . GLY A 1 91 ? -2.955 -3.007 -1.559 1.00 75.81 91 GLY A N 1
ATOM 683 C CA . GLY A 1 91 ? -3.049 -2.669 -0.138 1.00 75.81 91 GLY A CA 1
ATOM 684 C C . GLY A 1 91 ? -3.820 -1.373 0.108 1.00 75.81 91 GLY A C 1
ATOM 685 O O . GLY A 1 91 ? -4.649 -1.308 1.013 1.00 75.81 91 GLY A O 1
ATOM 686 N N . ASP A 1 92 ? -3.633 -0.373 -0.751 1.00 76.38 92 ASP A N 1
ATOM 687 C CA . ASP A 1 92 ? -4.372 0.885 -0.686 1.00 76.38 92 ASP A CA 1
ATOM 688 C C . ASP A 1 92 ? -5.858 0.741 -0.926 1.00 76.38 92 ASP A C 1
ATOM 690 O O . ASP A 1 92 ? -6.664 1.298 -0.179 1.00 76.38 92 ASP A O 1
ATOM 694 N N . THR A 1 93 ? -6.230 0.008 -1.974 1.00 75.69 93 THR A N 1
ATOM 695 C CA . THR A 1 93 ? -7.641 -0.247 -2.248 1.00 75.69 93 THR A CA 1
ATOM 696 C C . THR A 1 93 ? -8.298 -0.986 -1.099 1.00 75.69 93 THR A C 1
ATOM 698 O O . THR A 1 93 ? -9.381 -0.589 -0.679 1.00 75.69 93 THR A O 1
ATOM 701 N N . GLN A 1 94 ? -7.634 -1.998 -0.538 1.00 73.88 94 GLN A N 1
ATOM 702 C CA . GLN A 1 94 ? -8.161 -2.747 0.601 1.00 73.88 94 GLN A CA 1
ATOM 703 C C . GLN A 1 94 ? -8.293 -1.862 1.846 1.00 73.88 94 GLN A C 1
ATOM 705 O O . GLN A 1 94 ? -9.324 -1.886 2.518 1.00 73.88 94 GLN A O 1
ATOM 710 N N . GLN A 1 95 ? -7.296 -1.020 2.128 1.00 75.00 95 GLN A N 1
ATOM 711 C CA . GLN A 1 95 ? -7.356 -0.076 3.242 1.00 75.00 95 GLN A CA 1
ATOM 712 C C . GLN A 1 95 ? -8.482 0.949 3.055 1.00 75.00 95 GLN A C 1
ATOM 714 O O . GLN A 1 95 ? -9.229 1.218 3.995 1.00 75.00 95 GLN A O 1
ATOM 719 N N . GLN A 1 96 ? -8.650 1.503 1.852 1.00 72.44 96 GLN A N 1
ATOM 720 C CA . GLN A 1 96 ? -9.741 2.434 1.553 1.00 72.44 96 GLN A CA 1
ATOM 721 C C . GLN A 1 96 ? -11.110 1.764 1.669 1.00 72.44 96 GLN A C 1
ATOM 723 O O . GLN A 1 96 ? -12.019 2.350 2.252 1.00 72.44 96 GLN A O 1
ATOM 728 N N . GLN A 1 97 ? -11.257 0.534 1.174 1.00 73.88 97 GLN A N 1
ATOM 729 C CA . GLN A 1 97 ? -12.482 -0.251 1.329 1.00 73.88 97 GLN A CA 1
ATOM 730 C C . GLN A 1 97 ? -12.799 -0.499 2.808 1.00 73.88 97 GLN A C 1
ATOM 732 O O . GLN A 1 97 ? -13.940 -0.318 3.230 1.00 73.88 97 GLN A O 1
ATOM 737 N N . HIS A 1 98 ? -11.793 -0.836 3.619 1.00 71.56 98 HIS A N 1
ATOM 738 C CA . HIS A 1 98 ? -11.965 -1.034 5.056 1.00 71.56 98 HIS A CA 1
ATOM 739 C C . HIS A 1 98 ? -12.372 0.257 5.786 1.00 71.56 98 HIS A C 1
ATOM 741 O O . HIS A 1 98 ? -13.295 0.255 6.605 1.00 71.56 98 HIS A O 1
ATOM 747 N N . LEU A 1 99 ? -11.729 1.384 5.462 1.00 70.94 99 LEU A N 1
ATOM 748 C CA . LEU A 1 99 ? -12.072 2.697 6.017 1.00 70.94 99 LEU A CA 1
ATOM 749 C C . LEU A 1 99 ? -13.479 3.149 5.607 1.00 70.94 99 LEU A C 1
ATOM 751 O O . LEU A 1 99 ? -14.189 3.745 6.409 1.00 70.94 99 LEU A O 1
ATOM 755 N N . GLN A 1 100 ? -13.908 2.855 4.379 1.00 70.25 100 GLN A N 1
ATOM 756 C CA . GLN A 1 100 ? -15.269 3.155 3.931 1.00 70.25 100 GLN A CA 1
ATOM 757 C C . GLN A 1 100 ? -16.313 2.267 4.604 1.00 70.25 100 GLN A C 1
ATOM 759 O O . GLN A 1 100 ? -17.374 2.760 4.974 1.00 70.25 100 GLN A O 1
ATOM 764 N N . HIS A 1 101 ? -16.014 0.982 4.800 1.00 72.31 101 HIS A N 1
ATOM 765 C CA . HIS A 1 101 ? -16.913 0.057 5.489 1.00 72.31 101 HIS A CA 1
ATOM 766 C C . HIS A 1 101 ? -17.141 0.481 6.943 1.00 72.31 101 HIS A C 1
ATOM 768 O O . HIS A 1 101 ? -18.283 0.698 7.351 1.00 72.31 101 HIS A O 1
ATOM 774 N N . THR A 1 102 ? -16.059 0.712 7.686 1.00 73.81 102 THR A N 1
ATOM 775 C CA . THR A 1 102 ? -16.110 1.199 9.078 1.00 73.81 102 THR A CA 1
ATOM 776 C C . THR A 1 102 ? -16.622 2.641 9.188 1.00 73.81 102 THR A C 1
ATOM 778 O O . THR A 1 102 ? -17.230 3.019 10.189 1.00 73.81 102 THR A O 1
ATOM 781 N N . GLY A 1 103 ? -16.417 3.450 8.148 1.00 71.12 103 GLY A N 1
ATOM 782 C CA . GLY A 1 103 ? -16.933 4.812 8.030 1.00 71.12 103 GLY A CA 1
ATOM 783 C C . GLY A 1 103 ? -18.387 4.905 7.560 1.00 71.12 103 GLY A C 1
ATOM 784 O O . GLY A 1 103 ? -18.933 6.008 7.534 1.00 71.12 103 GLY A O 1
ATOM 785 N N . SER A 1 104 ? -19.023 3.792 7.184 1.00 78.06 104 SER A N 1
ATOM 786 C CA . SER A 1 104 ? -20.395 3.807 6.677 1.00 78.06 104 SER A CA 1
ATOM 787 C C . SER A 1 104 ? -21.393 4.198 7.772 1.00 78.06 104 SER A C 1
ATOM 789 O O . SER A 1 104 ? -21.254 3.821 8.939 1.00 78.06 104 SER A O 1
ATOM 791 N N . LEU A 1 105 ? -22.433 4.950 7.391 1.00 80.25 105 LEU A N 1
ATOM 792 C CA . LEU A 1 105 ? -23.504 5.349 8.313 1.00 80.25 105 LEU A CA 1
ATOM 793 C C . LEU A 1 105 ? -24.179 4.134 8.954 1.00 80.25 105 LEU A C 1
ATOM 795 O O . LEU A 1 105 ? -24.522 4.176 10.130 1.00 80.25 105 LEU A O 1
ATOM 799 N N . GLU A 1 106 ? -24.339 3.050 8.197 1.00 81.81 106 GLU A N 1
ATOM 800 C CA . GLU A 1 106 ? -24.947 1.810 8.676 1.00 81.81 106 GLU A CA 1
ATOM 801 C C . GLU A 1 106 ? -24.073 1.142 9.748 1.00 81.81 106 GLU A C 1
ATOM 803 O O . GLU A 1 106 ? -24.560 0.858 10.842 1.00 81.81 106 GLU A O 1
ATOM 808 N N . TYR A 1 107 ? -22.762 1.007 9.506 1.00 85.00 107 TYR A N 1
ATOM 809 C CA . TYR A 1 107 ? -21.817 0.492 10.502 1.00 85.00 107 TYR A CA 1
ATOM 810 C C . TYR A 1 107 ? -21.809 1.341 11.783 1.00 85.00 107 TYR A C 1
ATOM 812 O O . TYR A 1 107 ? -21.869 0.806 12.895 1.00 85.00 107 TYR A O 1
ATOM 820 N N . GLN A 1 108 ? -21.774 2.670 11.644 1.00 86.00 108 GLN A N 1
ATOM 821 C CA . GLN A 1 108 ? -21.803 3.596 12.780 1.00 86.00 108 GLN A CA 1
ATOM 822 C C . GLN A 1 108 ? -23.111 3.499 13.569 1.00 86.00 108 GLN A C 1
ATOM 824 O O . GLN A 1 108 ? -23.090 3.502 14.801 1.00 86.00 108 GLN A O 1
ATOM 829 N N . LEU A 1 109 ? -24.243 3.373 12.876 1.00 88.69 109 LEU A N 1
ATOM 830 C CA . LEU A 1 109 ? -25.562 3.267 13.487 1.00 88.69 109 LEU A CA 1
ATOM 831 C C . LEU A 1 109 ? -25.706 1.959 14.272 1.00 88.69 109 LEU A C 1
ATOM 833 O O . LEU A 1 109 ? -26.091 2.005 15.441 1.00 88.69 109 LEU A O 1
ATOM 837 N N . LEU A 1 110 ? -25.329 0.814 13.693 1.00 90.25 110 LEU A N 1
ATOM 838 C CA . LEU A 1 110 ? -25.348 -0.472 14.401 1.00 90.25 110 LEU A CA 1
ATOM 839 C C . LEU A 1 110 ? -24.394 -0.461 15.603 1.00 90.25 110 LEU A C 1
ATOM 841 O O . LEU A 1 110 ? -24.758 -0.904 16.693 1.00 90.25 110 LEU A O 1
ATOM 845 N N . THR A 1 111 ? -23.193 0.100 15.440 1.00 90.38 111 THR A N 1
ATOM 846 C CA . THR A 1 111 ? -22.223 0.240 16.537 1.00 90.38 111 THR A CA 1
ATOM 847 C C . THR A 1 111 ? -22.780 1.110 17.667 1.00 90.38 111 THR A C 1
ATOM 849 O O . THR A 1 111 ? -22.672 0.745 18.838 1.00 90.38 111 THR A O 1
ATOM 852 N N . SER A 1 112 ? -23.428 2.230 17.332 1.00 91.81 112 SER A N 1
ATOM 853 C CA . SER A 1 112 ? -24.069 3.117 18.306 1.00 91.81 112 SER A CA 1
ATOM 854 C C . SER A 1 112 ? -25.202 2.413 19.062 1.00 91.81 112 SER A C 1
ATOM 856 O O . SER A 1 112 ? -25.265 2.501 20.288 1.00 91.81 112 SER A O 1
ATOM 858 N N . GLN A 1 113 ? -26.045 1.641 18.369 1.00 93.00 113 GLN A N 1
ATOM 859 C CA . GLN A 1 113 ? -27.110 0.853 19.002 1.00 93.00 113 GLN A CA 1
ATOM 860 C C . GLN A 1 113 ? -26.553 -0.202 19.966 1.00 93.00 113 GLN A C 1
ATOM 862 O O . GLN A 1 113 ? -27.046 -0.338 21.087 1.00 93.00 113 GLN A O 1
ATOM 867 N N . ILE A 1 114 ? -25.485 -0.908 19.576 1.00 94.44 114 ILE A N 1
ATOM 868 C CA . ILE A 1 114 ? -24.805 -1.871 20.454 1.00 94.44 114 ILE A CA 1
ATOM 869 C C . ILE A 1 114 ? -24.284 -1.172 21.717 1.00 94.44 114 ILE A C 1
ATOM 871 O O . ILE A 1 114 ? -24.489 -1.678 22.820 1.00 94.44 114 ILE A O 1
ATOM 875 N N . GLN A 1 115 ? -23.646 -0.005 21.584 1.00 95.00 115 GLN A N 1
ATOM 876 C CA . GLN A 1 115 ? -23.136 0.762 22.727 1.00 95.00 115 GLN A CA 1
ATOM 877 C C . GLN A 1 115 ? -24.260 1.220 23.667 1.00 95.00 115 GLN A C 1
ATOM 879 O O . GLN A 1 115 ? -24.123 1.114 24.887 1.00 95.00 115 GLN A O 1
ATOM 884 N N . GLN A 1 116 ? -25.390 1.678 23.121 1.00 96.38 116 GLN A N 1
ATOM 885 C CA . GLN A 1 116 ? -26.559 2.069 23.914 1.00 96.38 116 GLN A CA 1
ATOM 886 C C . GLN A 1 116 ? -27.133 0.885 24.705 1.00 96.38 116 GLN A C 1
ATOM 888 O O . GLN A 1 116 ? -27.390 1.015 25.903 1.00 96.38 116 GLN A O 1
ATOM 893 N N . LEU A 1 117 ? -27.268 -0.287 24.077 1.00 96.19 117 LEU A N 1
ATOM 894 C CA . LEU A 1 117 ? -27.735 -1.503 24.750 1.00 96.19 117 LEU A CA 1
ATOM 895 C C . LEU A 1 117 ? -26.750 -1.996 25.817 1.00 96.19 117 LEU A C 1
ATOM 897 O O . LEU A 1 117 ? -27.168 -2.435 26.887 1.00 96.19 117 LEU A O 1
ATOM 901 N N . GLN A 1 118 ? -25.442 -1.883 25.578 1.00 94.81 118 GLN A N 1
ATOM 902 C CA . GLN A 1 118 ? -24.424 -2.199 26.584 1.00 94.81 118 GLN A CA 1
ATOM 903 C C . GLN A 1 118 ? -24.497 -1.256 27.791 1.00 94.81 118 GLN A C 1
ATOM 905 O O . GLN A 1 118 ? -24.433 -1.713 28.935 1.00 94.81 118 GLN A O 1
ATOM 910 N N . ALA A 1 119 ? -24.685 0.046 27.554 1.00 94.94 119 ALA A N 1
ATOM 911 C CA . ALA A 1 119 ? -24.894 1.019 28.621 1.00 94.94 119 ALA A CA 1
ATOM 912 C C . ALA A 1 119 ? -26.173 0.710 29.418 1.00 94.94 119 ALA A C 1
ATOM 914 O O . ALA A 1 119 ? -26.164 0.748 30.651 1.00 94.94 119 ALA A O 1
ATOM 915 N N . GLN A 1 120 ? -27.253 0.3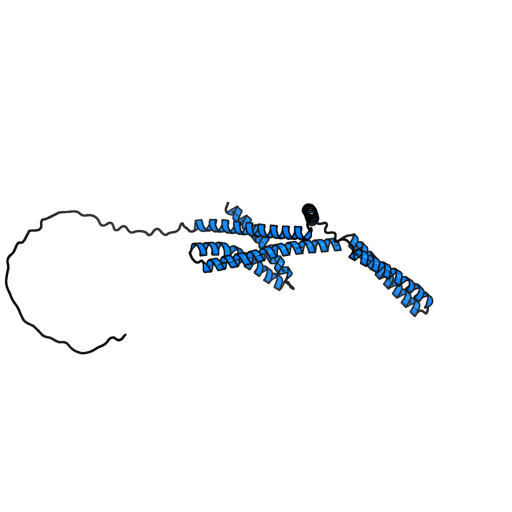21 28.733 1.00 95.19 120 GLN A N 1
ATOM 916 C CA . GLN A 1 120 ? -28.501 -0.095 29.370 1.00 95.19 120 GLN A CA 1
ATOM 917 C C . GLN A 1 120 ? -28.327 -1.368 30.214 1.00 95.19 120 GLN A C 1
ATOM 919 O O . GLN A 1 120 ? -28.780 -1.403 31.358 1.00 95.19 120 GLN A O 1
ATOM 924 N N . ALA A 1 121 ? -27.635 -2.391 29.701 1.00 94.19 121 AL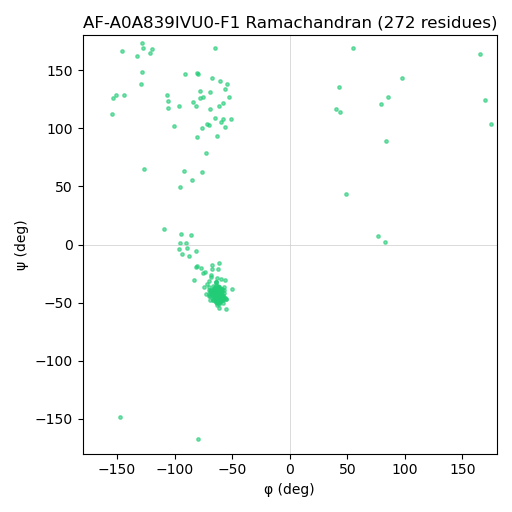A A N 1
ATOM 925 C CA . ALA A 1 121 ? -27.338 -3.617 30.444 1.00 94.19 121 ALA A CA 1
ATOM 926 C C . ALA A 1 121 ? -26.522 -3.329 31.715 1.00 94.19 121 ALA A C 1
ATOM 928 O O . ALA A 1 121 ? -26.850 -3.836 32.789 1.00 94.19 121 ALA A O 1
ATOM 929 N N . SER A 1 122 ? -25.506 -2.466 31.612 1.00 95.06 122 SER A N 1
ATOM 930 C CA . SER A 1 122 ? -24.687 -2.025 32.749 1.00 95.06 122 SER A CA 1
ATOM 931 C C . SER A 1 122 ? -25.512 -1.265 33.798 1.00 95.06 122 SER A C 1
ATOM 933 O O . SER A 1 122 ? -25.404 -1.524 35.002 1.00 95.06 122 SER A O 1
ATOM 935 N N . SER A 1 123 ? -26.409 -0.377 33.356 1.00 95.19 123 SER A N 1
ATOM 936 C CA . SER A 1 123 ? -27.334 0.333 34.244 1.00 95.19 123 SER A CA 1
ATOM 937 C C . SER A 1 123 ? -28.253 -0.637 34.992 1.00 95.19 123 SER A C 1
ATOM 939 O O . SER A 1 123 ? -28.368 -0.539 36.211 1.00 95.19 123 SER A O 1
ATOM 941 N N . ILE A 1 124 ? -28.826 -1.629 34.304 1.00 94.81 124 ILE A N 1
ATOM 942 C CA . ILE A 1 124 ? -29.687 -2.654 34.914 1.00 94.81 124 ILE A CA 1
ATOM 943 C C . ILE A 1 124 ? -28.921 -3.484 35.948 1.00 94.81 124 ILE A C 1
ATOM 945 O O . ILE A 1 124 ? -29.436 -3.710 37.043 1.00 94.81 124 ILE A O 1
ATOM 949 N N . GLN A 1 125 ? -27.694 -3.911 35.637 1.00 94.50 125 GLN A N 1
ATOM 950 C CA . GLN A 1 125 ? -26.840 -4.625 36.593 1.00 94.50 125 GLN A CA 1
ATOM 951 C C . GLN A 1 125 ? -26.554 -3.776 37.835 1.00 94.50 125 GLN A C 1
ATOM 953 O O . GLN A 1 125 ? -26.640 -4.276 38.956 1.00 94.50 125 GLN A O 1
ATOM 958 N N . THR A 1 126 ? -26.268 -2.487 37.642 1.00 95.62 126 THR A N 1
ATOM 959 C CA . THR A 1 126 ? -26.024 -1.542 38.739 1.00 95.62 126 THR A CA 1
ATOM 960 C C . THR A 1 126 ? -27.273 -1.370 39.602 1.00 95.62 126 THR A C 1
ATOM 962 O O . THR A 1 126 ? -27.197 -1.523 40.818 1.00 95.62 126 THR A O 1
ATOM 965 N N . THR A 1 127 ? -28.442 -1.144 38.994 1.00 94.75 127 THR A N 1
ATOM 966 C CA . THR A 1 127 ? -29.717 -1.026 39.717 1.00 94.75 127 THR A CA 1
ATOM 967 C C . THR A 1 127 ? -30.058 -2.303 40.478 1.00 94.75 127 THR A C 1
ATOM 969 O O . THR A 1 127 ? -30.425 -2.233 41.647 1.00 94.75 127 THR A O 1
ATOM 972 N N . ALA A 1 128 ? -29.897 -3.476 39.861 1.00 94.50 128 ALA A N 1
ATOM 973 C CA . ALA A 1 128 ? -30.149 -4.750 40.527 1.00 94.50 128 ALA A CA 1
ATOM 974 C C . ALA A 1 128 ? -29.202 -4.986 41.711 1.00 94.50 128 ALA A C 1
ATOM 976 O O . ALA A 1 128 ? -29.633 -5.485 42.752 1.00 94.50 128 ALA A O 1
ATOM 977 N N . LYS A 1 129 ? -27.927 -4.602 41.577 1.00 94.38 129 LYS A N 1
ATOM 978 C CA . LYS A 1 129 ? -26.954 -4.653 42.672 1.00 94.38 129 LYS A CA 1
ATOM 979 C C . LYS A 1 129 ? -27.393 -3.757 43.831 1.00 94.38 129 LYS A C 1
ATOM 981 O O . LYS A 1 129 ? -27.485 -4.243 44.954 1.00 94.38 129 LYS A O 1
ATOM 986 N N . THR A 1 130 ? -27.753 -2.505 43.552 1.00 96.12 130 THR A N 1
ATOM 987 C CA . THR A 1 130 ? -28.263 -1.568 44.564 1.00 96.12 130 THR A CA 1
ATOM 988 C C . THR A 1 130 ? -29.543 -2.080 45.232 1.00 96.12 130 THR A C 1
ATOM 990 O O . THR A 1 130 ? -29.664 -2.021 46.453 1.00 96.12 130 THR A O 1
ATOM 993 N N . ASP A 1 131 ? -30.495 -2.628 44.473 1.00 94.69 131 ASP A N 1
ATOM 994 C CA . ASP A 1 131 ? -31.716 -3.222 45.032 1.00 94.69 131 ASP A CA 1
ATOM 995 C C . ASP A 1 131 ? -31.396 -4.418 45.944 1.00 94.69 131 ASP A C 1
ATOM 997 O O . ASP A 1 131 ? -31.997 -4.566 47.009 1.00 94.69 131 ASP A O 1
ATOM 1001 N N . SER A 1 132 ? -30.431 -5.258 45.557 1.00 93.56 132 SER A N 1
ATOM 1002 C CA . SER A 1 132 ? -29.989 -6.403 46.359 1.00 93.56 132 SER A CA 1
ATOM 1003 C C . SER A 1 132 ? -29.307 -5.971 47.659 1.00 93.56 132 SER A C 1
ATOM 1005 O O . SER A 1 132 ? -29.580 -6.558 48.705 1.00 93.56 132 SER A O 1
ATOM 1007 N N . GLU A 1 133 ? -28.443 -4.955 47.610 1.00 95.06 133 GLU A N 1
ATOM 1008 C CA . GLU A 1 133 ? -27.749 -4.394 48.780 1.00 95.06 133 GLU A CA 1
ATOM 1009 C C . GLU A 1 133 ? -28.728 -3.762 49.781 1.00 95.06 133 GLU A C 1
ATOM 1011 O O . GLU A 1 133 ? -28.530 -3.865 50.988 1.00 95.06 133 GLU A O 1
ATOM 1016 N N . ASN A 1 134 ? -29.834 -3.193 49.293 1.00 95.94 134 ASN A N 1
ATOM 1017 C CA . ASN A 1 134 ? -30.900 -2.620 50.119 1.00 95.94 134 ASN A CA 1
ATOM 1018 C C . ASN A 1 134 ? -31.962 -3.644 50.578 1.00 95.94 134 ASN A C 1
ATOM 1020 O O . ASN A 1 134 ? -32.992 -3.262 51.131 1.00 95.94 134 ASN A O 1
ATOM 1024 N N . GLY A 1 135 ? -31.751 -4.944 50.341 1.00 93.88 135 GLY A N 1
ATOM 1025 C CA . GLY A 1 135 ? -32.655 -6.013 50.787 1.00 93.88 135 GLY A CA 1
ATOM 1026 C C . GLY A 1 135 ? -33.865 -6.282 49.878 1.00 93.88 135 GLY A C 1
ATOM 1027 O O . GLY A 1 135 ? -34.657 -7.184 50.158 1.00 93.88 135 GLY A O 1
ATOM 1028 N N . TYR A 1 136 ? -34.003 -5.589 48.744 1.00 95.25 136 TYR A N 1
ATOM 1029 C CA . TYR A 1 136 ? -35.096 -5.766 47.777 1.00 95.25 136 TYR A CA 1
ATOM 1030 C C . TYR A 1 136 ? -34.827 -6.900 46.774 1.00 95.25 136 TYR A C 1
ATOM 1032 O O . TYR A 1 136 ? -34.903 -6.724 45.556 1.00 95.25 136 TYR A O 1
ATOM 1040 N N . ARG A 1 137 ? -34.553 -8.110 47.272 1.00 92.69 137 ARG A N 1
ATOM 1041 C CA . ARG A 1 137 ? -34.096 -9.251 46.452 1.00 92.69 137 ARG A CA 1
ATOM 1042 C C . ARG A 1 137 ? -35.039 -9.624 45.301 1.00 92.69 137 ARG A C 1
ATOM 1044 O O . ARG A 1 137 ? -34.581 -9.889 44.195 1.00 92.69 137 ARG A O 1
ATOM 1051 N N . SER A 1 138 ? -36.353 -9.615 45.534 1.00 94.12 138 SER A N 1
ATOM 1052 C CA . SER A 1 138 ? -37.349 -9.916 44.489 1.00 94.12 138 SER A CA 1
ATOM 1053 C C . SER A 1 138 ? -37.326 -8.882 43.351 1.00 94.12 138 SER A C 1
ATOM 1055 O O . SER A 1 138 ? -37.406 -9.238 42.175 1.00 94.12 138 SER A O 1
ATOM 1057 N N . ARG A 1 139 ? -37.125 -7.599 43.684 1.00 93.06 139 ARG A N 1
ATOM 1058 C CA . ARG A 1 139 ? -36.996 -6.523 42.693 1.00 93.06 139 ARG A CA 1
ATOM 1059 C C . ARG A 1 139 ? -35.694 -6.652 41.905 1.00 93.06 139 ARG A C 1
ATOM 1061 O O . ARG A 1 139 ? -35.741 -6.584 40.683 1.00 93.06 139 ARG A O 1
ATOM 1068 N N . ALA A 1 140 ? -34.578 -6.931 42.580 1.00 92.00 140 ALA A N 1
ATOM 1069 C CA . ALA A 1 140 ? -33.287 -7.166 41.935 1.00 92.00 140 ALA A CA 1
ATOM 1070 C C . ALA A 1 140 ? -33.354 -8.305 40.902 1.00 92.00 140 ALA A C 1
ATOM 1072 O O . ALA A 1 140 ? -32.911 -8.133 39.768 1.00 92.00 140 ALA A O 1
ATOM 1073 N N . LEU A 1 141 ? -33.976 -9.437 41.258 1.00 94.38 141 LEU A N 1
ATOM 1074 C CA . LEU A 1 141 ? -34.165 -10.568 40.341 1.00 94.38 141 LEU A CA 1
ATOM 1075 C C . LEU A 1 141 ? -35.023 -10.188 39.129 1.00 94.38 141 LEU A C 1
ATOM 1077 O O . LEU A 1 141 ? -34.636 -10.460 37.997 1.00 94.38 141 LEU A O 1
ATOM 1081 N N . LYS A 1 142 ? -36.142 -9.487 39.346 1.00 94.12 142 LYS A N 1
ATOM 1082 C CA . LYS A 1 142 ? -37.010 -9.013 38.256 1.00 94.12 142 LYS A CA 1
ATOM 1083 C C . LYS A 1 142 ? -36.312 -8.002 37.338 1.00 94.12 142 LYS A C 1
ATOM 1085 O O . LYS A 1 142 ? -36.604 -7.936 36.147 1.00 94.12 142 LYS A O 1
ATOM 1090 N N . THR A 1 143 ? -35.406 -7.195 37.883 1.00 89.25 143 THR A N 1
ATOM 1091 C CA . THR A 1 143 ? -34.588 -6.252 37.113 1.00 89.25 143 THR A CA 1
ATOM 1092 C C . THR A 1 143 ? -33.560 -6.998 36.254 1.00 89.25 143 THR A C 1
ATOM 1094 O O . THR A 1 143 ? -33.426 -6.679 35.074 1.00 89.25 143 THR A O 1
ATOM 1097 N N . LEU A 1 144 ? -32.907 -8.034 36.796 1.00 93.50 144 LEU A N 1
ATOM 1098 C CA . LEU A 1 144 ? -31.964 -8.889 36.059 1.00 93.50 144 LEU A CA 1
ATOM 1099 C C . LEU A 1 144 ? -32.627 -9.753 34.983 1.00 93.50 144 LEU A C 1
ATOM 1101 O O . LEU A 1 144 ? -31.981 -10.065 33.991 1.00 93.50 144 LEU A O 1
ATOM 1105 N N . ASP A 1 145 ? -33.908 -10.083 35.118 1.00 94.81 145 ASP A N 1
ATOM 1106 C CA . ASP A 1 145 ? -34.650 -10.870 34.121 1.00 94.81 145 ASP A CA 1
ATOM 1107 C C . ASP A 1 145 ? -34.729 -10.183 32.739 1.00 94.81 145 ASP A C 1
ATOM 1109 O O . ASP A 1 145 ? -34.993 -10.809 31.718 1.00 94.81 145 ASP A O 1
ATOM 1113 N N . LYS A 1 146 ? -34.435 -8.877 32.677 1.00 92.06 146 LYS A N 1
ATOM 1114 C CA . LYS A 1 146 ? -34.348 -8.106 31.426 1.00 92.06 146 LYS A CA 1
ATOM 1115 C C . LYS A 1 146 ? -33.018 -8.281 30.685 1.00 92.06 146 LYS A C 1
ATOM 1117 O O . LYS A 1 146 ? -32.939 -7.940 29.507 1.00 92.06 146 LYS A O 1
ATOM 1122 N N . LEU A 1 147 ? -31.966 -8.760 31.358 1.00 92.12 147 LEU A N 1
ATOM 1123 C CA . LEU A 1 147 ? -30.624 -8.872 30.776 1.00 92.12 147 LEU A CA 1
ATOM 1124 C C . LEU A 1 147 ? -30.547 -9.833 29.581 1.00 92.12 147 LEU A C 1
ATOM 1126 O O . LEU A 1 147 ? -29.929 -9.439 28.592 1.00 92.12 147 LEU A O 1
ATOM 1130 N N . PRO A 1 148 ? -31.146 -11.041 29.632 1.00 95.44 148 PRO A N 1
ATOM 1131 C CA . PRO A 1 148 ? -31.093 -11.986 28.518 1.00 95.44 148 PRO A CA 1
ATOM 1132 C C . PRO A 1 148 ? -31.607 -11.375 27.212 1.00 95.44 148 PRO A C 1
ATOM 1134 O O . PRO A 1 148 ? -30.904 -11.398 26.210 1.00 95.44 148 PRO A O 1
ATOM 1137 N N . ALA A 1 149 ? -32.754 -10.689 27.247 1.00 94.19 149 ALA A N 1
ATOM 1138 C CA . ALA A 1 149 ? -33.319 -10.043 26.061 1.00 94.19 149 ALA A CA 1
ATOM 1139 C C . ALA A 1 149 ? -32.400 -8.955 25.468 1.00 94.19 149 ALA A C 1
ATOM 1141 O O . ALA A 1 149 ? -32.295 -8.822 24.250 1.00 94.19 149 ALA A O 1
ATOM 1142 N N . ILE A 1 150 ? -31.707 -8.183 26.314 1.00 94.19 150 ILE A N 1
ATOM 1143 C CA . ILE A 1 150 ? -30.735 -7.176 25.855 1.00 94.19 150 ILE A CA 1
ATOM 1144 C C . ILE A 1 150 ? -29.496 -7.854 25.255 1.00 94.19 150 ILE A C 1
ATOM 1146 O O . ILE A 1 150 ? -28.974 -7.398 24.238 1.00 94.19 150 ILE A O 1
ATOM 1150 N N . GLN A 1 151 ? -29.025 -8.948 25.856 1.00 94.50 151 GLN A N 1
ATOM 1151 C CA . GLN A 1 151 ? -27.897 -9.722 25.333 1.00 94.50 151 GLN A CA 1
ATOM 1152 C C . GLN A 1 151 ? -28.227 -10.353 23.977 1.00 94.50 151 GLN A C 1
ATOM 1154 O O . GLN A 1 151 ? -27.401 -10.279 23.065 1.00 94.50 151 GLN A O 1
ATOM 1159 N N . ASP A 1 152 ? -29.444 -10.868 23.810 1.00 96.19 152 ASP A N 1
ATOM 1160 C CA . ASP A 1 152 ? -29.932 -11.398 22.538 1.00 96.19 152 ASP A CA 1
ATOM 1161 C C . ASP A 1 152 ? -29.952 -10.306 21.461 1.00 96.19 152 ASP A C 1
ATOM 1163 O O . ASP A 1 152 ? -29.421 -10.509 20.369 1.00 96.19 152 ASP A O 1
ATOM 1167 N N . GLN A 1 153 ? -30.453 -9.106 21.778 1.00 94.25 153 GLN A N 1
ATOM 1168 C CA . GLN A 1 153 ? -30.429 -7.965 20.852 1.00 94.25 153 GLN A CA 1
ATOM 1169 C C . GLN A 1 153 ? -29.005 -7.546 20.470 1.00 94.25 153 GLN A C 1
ATOM 1171 O O . GLN A 1 153 ? -28.726 -7.324 19.292 1.00 94.25 153 GLN A O 1
ATOM 1176 N N . ILE A 1 154 ? -28.079 -7.488 21.434 1.00 92.62 154 ILE A N 1
ATOM 1177 C CA . ILE A 1 154 ? -26.663 -7.206 21.155 1.00 92.62 154 ILE A CA 1
ATOM 1178 C C . ILE A 1 154 ? -26.080 -8.275 20.226 1.00 92.62 154 ILE A C 1
ATOM 1180 O O . ILE A 1 154 ? -25.350 -7.943 19.292 1.00 92.62 154 ILE A O 1
ATOM 1184 N N . SER A 1 155 ? -26.384 -9.552 20.466 1.00 94.00 155 SER A N 1
ATOM 1185 C CA . SER A 1 155 ? -25.886 -10.652 19.638 1.00 94.00 155 SER A CA 1
ATOM 1186 C C . SER A 1 155 ? -26.427 -10.583 18.205 1.00 94.00 155 SER A C 1
ATOM 1188 O O . SER A 1 155 ? -25.655 -10.720 17.257 1.00 94.00 155 SER A O 1
ATOM 1190 N N . ALA A 1 156 ? -27.711 -10.254 18.038 1.00 94.56 156 ALA A N 1
ATOM 1191 C CA . ALA A 1 156 ? -28.344 -10.078 16.737 1.00 94.56 156 ALA A CA 1
ATOM 1192 C C . ALA A 1 156 ? -27.755 -8.884 15.971 1.00 94.56 156 ALA A C 1
ATOM 1194 O O . ALA A 1 156 ? -27.422 -9.015 14.795 1.00 94.56 156 ALA A O 1
ATOM 1195 N N . LEU A 1 157 ? -27.551 -7.743 16.638 1.00 92.75 157 LEU A N 1
ATOM 1196 C CA . LEU A 1 157 ? -26.916 -6.571 16.027 1.00 92.75 157 LEU A CA 1
ATOM 1197 C C . LEU A 1 157 ? -25.458 -6.840 15.647 1.00 92.75 157 LEU A C 1
ATOM 1199 O O . LEU A 1 157 ? -25.002 -6.379 14.606 1.00 92.75 157 LEU A O 1
ATOM 1203 N N . ARG A 1 158 ? -24.719 -7.617 16.448 1.00 91.31 158 ARG A N 1
ATOM 1204 C CA . ARG A 1 158 ? -23.357 -8.048 16.094 1.00 91.31 158 ARG A CA 1
ATOM 1205 C C . ARG A 1 158 ? -23.343 -8.967 14.881 1.00 91.31 158 ARG A C 1
ATOM 1207 O O . ARG A 1 158 ? -22.462 -8.824 14.039 1.00 91.31 158 ARG A O 1
ATOM 1214 N N . LEU A 1 159 ? -24.312 -9.875 14.779 1.00 91.31 159 LEU A N 1
ATOM 1215 C CA . LEU A 1 159 ? -24.467 -10.723 13.601 1.00 91.31 159 LEU A CA 1
ATOM 1216 C C . LEU A 1 159 ? -24.733 -9.859 12.362 1.00 91.31 159 LEU A C 1
ATOM 1218 O O . LEU A 1 159 ? -24.025 -10.001 11.370 1.00 91.31 159 LEU A O 1
ATOM 1222 N N . GLN A 1 160 ? -25.661 -8.902 12.456 1.00 87.25 160 GLN A N 1
ATOM 1223 C CA . GLN A 1 160 ? -25.944 -7.953 11.375 1.00 87.25 160 GLN A CA 1
ATOM 1224 C C . GLN A 1 160 ? -24.696 -7.161 10.976 1.00 87.25 160 GLN A C 1
ATOM 1226 O O . GLN A 1 160 ? -24.370 -7.104 9.793 1.00 87.25 160 GLN A O 1
ATOM 1231 N N . LEU A 1 161 ? -23.945 -6.647 11.956 1.00 84.56 161 LEU A N 1
ATOM 1232 C CA . LEU A 1 161 ? -22.685 -5.938 11.735 1.00 84.56 161 LEU A CA 1
ATOM 1233 C C . LEU A 1 161 ? -21.642 -6.814 11.022 1.00 84.56 161 LEU A C 1
ATOM 1235 O O . LEU A 1 161 ? -20.932 -6.322 10.152 1.00 84.56 161 LEU A O 1
ATOM 1239 N N . SER A 1 162 ? -21.561 -8.110 11.349 1.00 81.31 162 SER A N 1
ATOM 1240 C CA . SER A 1 162 ? -20.647 -9.046 10.673 1.00 81.31 162 SER A CA 1
ATOM 1241 C C . SER A 1 162 ? -21.094 -9.440 9.264 1.00 81.31 162 SER A C 1
ATOM 1243 O O . SER A 1 162 ? -20.265 -9.837 8.451 1.00 81.31 162 SER A O 1
ATOM 1245 N N . THR A 1 163 ? -22.391 -9.329 8.969 1.00 82.25 163 THR A N 1
ATOM 1246 C CA . THR A 1 163 ? -22.967 -9.623 7.649 1.00 82.25 163 THR A CA 1
ATOM 1247 C C . THR A 1 163 ? -23.133 -8.386 6.773 1.00 82.25 163 THR A C 1
ATOM 1249 O O . THR A 1 163 ? -23.561 -8.519 5.627 1.00 82.25 163 THR A O 1
ATOM 1252 N N . LEU A 1 164 ? -22.829 -7.191 7.295 1.00 76.25 164 LEU A N 1
ATOM 1253 C CA . LEU A 1 164 ? -22.894 -5.958 6.521 1.00 76.25 164 LEU A CA 1
ATOM 1254 C C . LEU A 1 164 ? -21.967 -6.110 5.311 1.00 76.25 164 LEU A C 1
ATOM 1256 O O . LEU A 1 164 ? -20.767 -6.343 5.510 1.00 76.25 164 LEU A O 1
ATOM 1260 N N . PRO A 1 165 ? -22.483 -5.982 4.075 1.00 64.75 165 PRO A N 1
ATOM 1261 C CA . PRO A 1 165 ? -21.649 -6.108 2.896 1.00 64.75 165 PRO A CA 1
ATOM 1262 C C . PRO A 1 165 ? -20.511 -5.097 3.007 1.00 64.75 165 PRO A C 1
ATOM 1264 O O . PRO A 1 165 ? -20.735 -3.937 3.364 1.00 64.75 165 PRO A O 1
ATOM 1267 N N . ALA A 1 166 ? -19.286 -5.538 2.721 1.00 60.19 166 ALA A N 1
ATOM 1268 C CA . ALA A 1 166 ? -18.174 -4.624 2.533 1.00 60.19 166 ALA A CA 1
ATOM 1269 C C . ALA A 1 166 ? -18.593 -3.653 1.426 1.00 60.19 166 ALA A C 1
ATOM 1271 O O . ALA A 1 166 ? -18.630 -4.034 0.260 1.00 60.19 166 ALA A O 1
ATOM 1272 N N . SER A 1 167 ? -19.016 -2.434 1.773 1.00 56.03 167 SER A N 1
ATOM 1273 C CA . SER A 1 167 ? -19.430 -1.458 0.775 1.00 56.03 167 SER A CA 1
ATOM 1274 C C . SER A 1 167 ? -18.171 -0.953 0.076 1.00 56.03 167 SER A C 1
ATOM 1276 O O . SER A 1 167 ? -17.655 0.121 0.379 1.00 56.03 167 SER A O 1
ATOM 1278 N N . SER A 1 168 ? -17.640 -1.737 -0.857 1.00 52.72 168 SER A N 1
ATOM 1279 C CA . SER A 1 168 ? -16.604 -1.319 -1.788 1.00 52.72 168 SER A CA 1
ATOM 1280 C C . SER A 1 168 ? -17.247 -0.448 -2.865 1.00 52.72 168 SER A C 1
ATOM 1282 O O . SER A 1 168 ? -17.257 -0.796 -4.041 1.00 52.72 168 SER A O 1
ATOM 1284 N N . ASN A 1 169 ? -17.810 0.697 -2.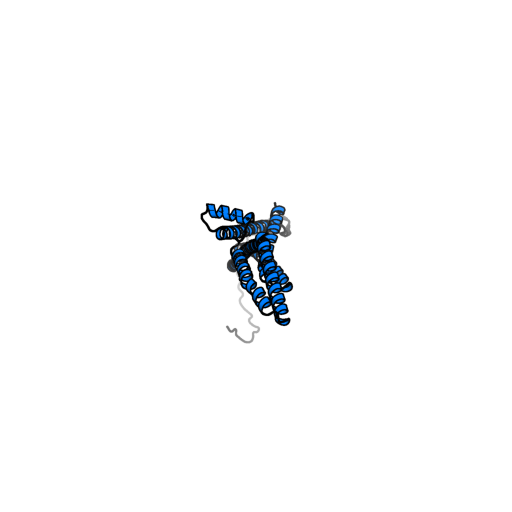482 1.00 55.47 169 ASN A N 1
ATOM 1285 C CA . ASN A 1 169 ? -18.354 1.680 -3.419 1.00 55.47 169 ASN A CA 1
ATOM 1286 C C . ASN A 1 169 ? -17.312 2.765 -3.716 1.00 55.47 169 ASN A C 1
ATOM 1288 O O . ASN A 1 169 ? -17.596 3.960 -3.670 1.00 55.47 169 ASN A O 1
ATOM 1292 N N . THR A 1 170 ? -16.085 2.358 -4.048 1.00 64.06 170 THR A N 1
ATOM 1293 C CA . THR A 1 170 ? -15.180 3.261 -4.763 1.00 64.06 170 THR A CA 1
ATOM 1294 C C . THR A 1 170 ? -15.547 3.241 -6.247 1.00 64.06 170 THR A C 1
ATOM 1296 O O . THR A 1 170 ? -15.963 2.213 -6.784 1.00 64.06 170 THR A O 1
ATOM 1299 N N . ALA A 1 171 ? -15.379 4.365 -6.950 1.00 68.06 171 ALA A N 1
ATOM 1300 C CA . ALA A 1 171 ? -15.606 4.402 -8.398 1.00 68.06 171 ALA A CA 1
ATOM 1301 C C . ALA A 1 171 ? -14.741 3.361 -9.142 1.00 68.06 171 ALA A C 1
ATOM 1303 O O . ALA A 1 171 ? -15.168 2.811 -10.153 1.00 68.06 171 ALA A O 1
ATOM 1304 N N . ALA A 1 172 ? -13.551 3.053 -8.611 1.00 67.69 172 ALA A N 1
ATOM 1305 C CA . ALA A 1 172 ? -12.651 2.034 -9.142 1.00 67.69 172 ALA A CA 1
ATOM 1306 C C . ALA A 1 172 ? -13.198 0.607 -8.956 1.00 67.69 172 ALA A C 1
ATOM 1308 O O . ALA A 1 172 ? -13.244 -0.148 -9.923 1.00 67.69 172 ALA A O 1
ATOM 1309 N N . SER A 1 173 ? -13.676 0.243 -7.761 1.00 71.38 173 SER A N 1
ATOM 1310 C CA . SER A 1 173 ? -14.256 -1.090 -7.520 1.00 71.38 173 SER A CA 1
ATOM 1311 C C . SER A 1 173 ? -15.525 -1.326 -8.342 1.00 71.38 173 SER A C 1
ATOM 1313 O O . SER A 1 173 ? -15.669 -2.391 -8.935 1.00 71.38 173 SER A O 1
ATOM 1315 N N . ALA A 1 174 ? -16.383 -0.313 -8.503 1.00 75.62 174 ALA A N 1
ATOM 1316 C CA . ALA A 1 174 ? -17.556 -0.405 -9.377 1.00 75.62 174 ALA A CA 1
ATOM 1317 C C . ALA A 1 174 ? -17.188 -0.629 -10.860 1.00 75.62 174 ALA A C 1
ATOM 1319 O O . ALA A 1 174 ? -17.878 -1.354 -11.583 1.00 75.62 174 ALA A O 1
ATOM 1320 N N . LEU A 1 175 ? -16.089 -0.025 -11.330 1.00 80.50 175 LEU A N 1
ATOM 1321 C CA . LEU A 1 175 ? -15.562 -0.269 -12.675 1.00 80.50 175 LEU A CA 1
ATOM 1322 C C . LEU A 1 175 ? -15.049 -1.707 -12.821 1.00 80.50 175 LEU A C 1
ATOM 1324 O O . LEU A 1 175 ? -15.398 -2.369 -13.799 1.00 80.50 175 LEU A O 1
ATOM 1328 N N . PHE A 1 176 ? -14.274 -2.207 -11.854 1.00 83.19 176 PHE A N 1
ATOM 1329 C CA . PHE A 1 176 ? -13.757 -3.577 -11.894 1.00 83.19 176 PHE A CA 1
ATOM 1330 C C . PHE A 1 176 ? -14.865 -4.621 -11.799 1.00 83.19 176 PHE A C 1
ATOM 1332 O O . PHE A 1 176 ? -14.840 -5.575 -12.570 1.00 83.19 176 PHE A O 1
ATOM 1339 N N . GLU A 1 177 ? -15.892 -4.407 -10.975 1.00 82.88 177 GLU A N 1
ATOM 1340 C CA . GLU A 1 177 ? -17.082 -5.263 -10.961 1.00 82.88 177 GLU A CA 1
ATOM 1341 C C . GLU A 1 177 ? -17.763 -5.325 -12.329 1.00 82.88 177 GLU A C 1
ATOM 1343 O O . GLU A 1 177 ? -18.158 -6.396 -12.792 1.00 82.88 177 GLU A O 1
ATOM 1348 N N . ARG A 1 178 ? -17.907 -4.179 -13.004 1.00 83.88 178 ARG A N 1
ATOM 1349 C CA . ARG A 1 178 ? -18.548 -4.128 -14.320 1.00 83.88 178 ARG A CA 1
ATOM 1350 C C . ARG A 1 178 ? -17.743 -4.890 -15.371 1.00 83.88 178 ARG A C 1
ATOM 1352 O O . ARG A 1 178 ? -18.334 -5.603 -16.180 1.00 83.88 178 ARG A O 1
ATOM 1359 N N . ILE A 1 179 ? -16.420 -4.755 -15.346 1.00 85.12 179 ILE A N 1
ATOM 1360 C CA . ILE A 1 179 ? -15.506 -5.474 -16.244 1.00 85.12 179 ILE A CA 1
ATOM 1361 C C . ILE A 1 179 ? -15.520 -6.977 -15.927 1.00 85.12 179 ILE A C 1
ATOM 1363 O O . ILE A 1 179 ? -15.619 -7.800 -16.833 1.00 85.12 179 ILE A O 1
ATOM 1367 N N . ALA A 1 180 ? -15.502 -7.345 -14.648 1.00 87.88 180 ALA A N 1
ATOM 1368 C CA . ALA A 1 180 ? -15.528 -8.729 -14.191 1.00 87.88 180 ALA A CA 1
ATOM 1369 C C . ALA A 1 180 ? -16.813 -9.458 -14.596 1.00 87.88 180 ALA A C 1
ATOM 1371 O O . ALA A 1 180 ? -16.748 -10.570 -15.118 1.00 87.88 180 ALA A O 1
ATOM 1372 N N . ARG A 1 181 ? -17.972 -8.793 -14.489 1.00 88.75 181 ARG A N 1
ATOM 1373 C CA . ARG A 1 181 ? -19.249 -9.324 -14.997 1.00 88.75 181 ARG A CA 1
ATOM 1374 C C . ARG A 1 181 ? -19.226 -9.554 -16.510 1.00 88.75 181 ARG A C 1
ATOM 1376 O O . ARG A 1 181 ? -19.814 -10.523 -16.974 1.00 88.75 181 ARG A O 1
ATOM 1383 N N . GLN A 1 182 ? -18.554 -8.695 -17.280 1.00 91.12 182 GLN A N 1
ATOM 1384 C CA . GLN A 1 182 ? -18.413 -8.877 -18.732 1.00 91.12 182 GLN A CA 1
ATOM 1385 C C . GLN A 1 182 ? -17.471 -10.030 -19.096 1.00 91.12 182 GLN A C 1
ATOM 1387 O O . GLN A 1 182 ? -17.700 -10.710 -20.091 1.00 91.12 182 GLN A O 1
ATOM 1392 N N . LEU A 1 183 ? -16.429 -10.253 -18.294 1.00 88.88 183 LEU A N 1
ATOM 1393 C CA . LEU A 1 183 ? -15.434 -11.308 -18.502 1.00 88.88 183 LEU A CA 1
ATOM 1394 C C . LEU A 1 183 ? -15.809 -12.645 -17.843 1.00 88.88 183 LEU A C 1
ATOM 1396 O O . LEU A 1 183 ? -15.072 -13.615 -17.999 1.00 88.88 183 LEU A O 1
ATOM 1400 N N . ASN A 1 184 ? -16.930 -12.701 -17.115 1.00 89.94 184 ASN A N 1
ATOM 1401 C CA . ASN A 1 184 ? -17.309 -13.822 -16.250 1.00 89.94 184 ASN A CA 1
ATOM 1402 C C . ASN A 1 184 ? -16.159 -14.254 -15.317 1.00 89.94 184 ASN A C 1
ATOM 1404 O O . ASN A 1 184 ? -15.860 -15.439 -15.169 1.00 89.94 184 ASN A O 1
ATOM 1408 N N . ALA A 1 185 ? -15.487 -13.262 -14.736 1.00 89.38 185 ALA A N 1
ATOM 1409 C CA . ALA A 1 185 ? -14.340 -13.427 -13.856 1.00 89.38 185 ALA A CA 1
ATOM 1410 C C . ALA A 1 185 ? -14.634 -12.835 -12.472 1.00 89.38 185 ALA A C 1
ATOM 1412 O O . ALA A 1 185 ? -15.614 -12.115 -12.277 1.00 89.38 185 ALA A O 1
ATOM 1413 N N . ASP A 1 186 ? -13.764 -13.133 -11.515 1.00 85.50 186 ASP A N 1
ATOM 1414 C CA . ASP A 1 186 ? -13.810 -12.566 -10.171 1.00 85.50 186 ASP A CA 1
ATOM 1415 C C . ASP A 1 186 ? -13.308 -11.098 -10.187 1.00 85.50 186 ASP A C 1
ATOM 1417 O O . ASP A 1 186 ? -12.213 -10.848 -10.712 1.00 85.50 186 ASP A O 1
ATOM 1421 N N . PRO A 1 187 ? -14.067 -10.115 -9.651 1.00 81.12 187 PRO A N 1
ATOM 1422 C CA . PRO A 1 187 ? -13.638 -8.717 -9.547 1.00 81.12 187 PRO A CA 1
ATOM 1423 C C . PRO A 1 187 ? -12.252 -8.526 -8.931 1.00 81.12 187 PRO A C 1
ATOM 1425 O O . PRO A 1 187 ? -11.483 -7.700 -9.430 1.00 81.12 187 PRO A O 1
ATOM 1428 N N . ASP A 1 188 ? -11.897 -9.323 -7.922 1.00 80.56 188 ASP A N 1
ATOM 1429 C CA . ASP A 1 188 ? -10.601 -9.212 -7.245 1.00 80.56 188 ASP A CA 1
ATOM 1430 C C . ASP A 1 188 ? -9.448 -9.663 -8.153 1.00 80.56 188 ASP A C 1
ATOM 1432 O O . ASP A 1 188 ? -8.373 -9.050 -8.177 1.00 80.56 188 ASP A O 1
ATOM 1436 N N . GLN A 1 189 ? -9.682 -10.689 -8.976 1.00 84.38 189 GLN A N 1
ATOM 1437 C CA . GLN A 1 189 ? -8.712 -11.153 -9.971 1.00 84.38 189 GLN A CA 1
ATOM 1438 C C . GLN A 1 189 ? -8.531 -10.129 -11.093 1.00 84.38 189 GLN A C 1
ATOM 1440 O O . GLN A 1 189 ? -7.402 -9.861 -11.510 1.00 84.38 189 GLN A O 1
ATOM 1445 N N . VAL A 1 190 ? -9.625 -9.520 -11.561 1.00 86.06 190 VAL 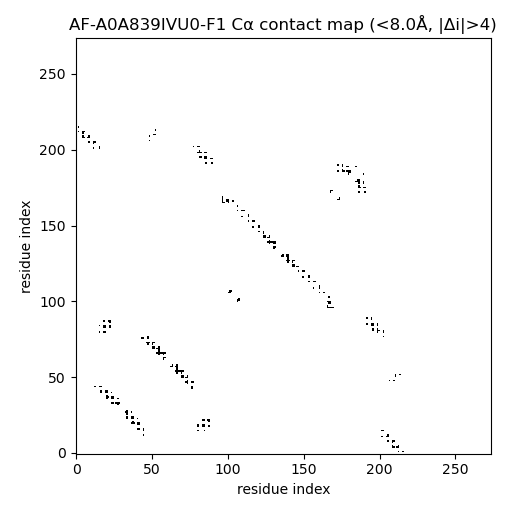A N 1
ATOM 1446 C CA . VAL A 1 190 ? -9.588 -8.474 -12.595 1.00 86.06 190 VAL A CA 1
ATOM 1447 C C . VAL A 1 190 ? -8.848 -7.236 -12.090 1.00 86.06 190 VAL A C 1
ATOM 1449 O O . VAL A 1 190 ? -7.999 -6.698 -12.802 1.00 86.06 190 VAL A O 1
ATOM 1452 N N . MET A 1 191 ? -9.122 -6.812 -10.856 1.00 83.31 191 MET A N 1
ATOM 1453 C CA . MET A 1 191 ? -8.438 -5.690 -10.216 1.00 83.31 191 MET A CA 1
ATOM 1454 C C . MET A 1 191 ? -6.935 -5.966 -10.057 1.00 83.31 191 MET A C 1
ATOM 1456 O O . MET A 1 191 ? -6.109 -5.156 -10.479 1.00 83.31 191 MET A O 1
ATOM 1460 N N . THR A 1 192 ? -6.571 -7.141 -9.535 1.00 85.31 192 THR A N 1
ATOM 1461 C CA . THR A 1 192 ? -5.168 -7.566 -9.382 1.00 85.31 192 THR A CA 1
ATOM 1462 C C . THR A 1 192 ? -4.441 -7.596 -10.728 1.00 85.31 192 THR A C 1
ATOM 1464 O O . THR A 1 192 ? -3.339 -7.059 -10.857 1.00 85.31 192 THR A O 1
ATOM 1467 N N . GLY A 1 193 ? -5.071 -8.172 -11.756 1.00 85.75 193 GLY A N 1
ATOM 1468 C CA . GLY A 1 193 ? -4.521 -8.219 -13.110 1.00 85.75 193 GLY A CA 1
ATOM 1469 C C . GLY A 1 193 ? -4.320 -6.828 -13.713 1.00 85.75 193 GLY A C 1
ATOM 1470 O O . GLY A 1 193 ? -3.280 -6.563 -14.315 1.00 85.75 193 GLY A O 1
ATOM 1471 N N . ALA A 1 194 ? -5.271 -5.913 -13.504 1.00 85.19 194 ALA A N 1
ATOM 1472 C CA . ALA A 1 194 ? -5.160 -4.532 -13.960 1.00 85.19 194 ALA A CA 1
ATOM 1473 C C . ALA A 1 194 ? -4.009 -3.785 -13.268 1.00 85.19 194 ALA A C 1
ATOM 1475 O O . ALA A 1 194 ? -3.245 -3.093 -13.941 1.00 85.19 194 ALA A O 1
ATOM 1476 N N . TYR A 1 195 ? -3.834 -3.951 -11.955 1.00 86.56 195 TYR A N 1
ATOM 1477 C CA . TYR A 1 195 ? -2.721 -3.334 -11.226 1.00 86.56 195 TYR A CA 1
ATOM 1478 C C . TYR A 1 195 ? -1.362 -3.878 -11.645 1.00 86.56 195 TYR A C 1
ATOM 1480 O O . TYR A 1 195 ? -0.428 -3.096 -11.829 1.00 86.56 195 TYR A O 1
ATOM 1488 N N . LEU A 1 196 ? -1.258 -5.186 -11.883 1.00 87.38 196 LEU A N 1
ATOM 1489 C CA . LEU A 1 196 ? -0.045 -5.787 -12.428 1.00 87.38 196 LEU A CA 1
ATOM 1490 C C . LEU A 1 196 ? 0.262 -5.231 -13.824 1.00 87.38 196 LEU A C 1
ATOM 1492 O O . LEU A 1 196 ? 1.398 -4.851 -14.101 1.00 87.38 196 LEU A O 1
ATOM 1496 N N . LEU A 1 197 ? -0.750 -5.114 -14.686 1.00 86.94 197 LEU A N 1
ATOM 1497 C CA . LEU A 1 197 ? -0.594 -4.551 -16.026 1.00 86.94 197 LEU A CA 1
ATOM 1498 C C . LEU A 1 197 ? -0.126 -3.091 -15.975 1.00 86.94 197 LEU A C 1
ATOM 1500 O O . LEU A 1 197 ? 0.809 -2.725 -16.686 1.00 86.94 197 LEU A O 1
ATOM 1504 N N . VAL A 1 198 ? -0.725 -2.264 -15.114 1.00 84.94 198 VAL A N 1
ATOM 1505 C CA . VAL A 1 198 ? -0.302 -0.869 -14.916 1.00 84.94 198 VAL A CA 1
ATOM 1506 C C . VAL A 1 198 ? 1.143 -0.800 -14.417 1.00 84.94 198 VAL A C 1
ATOM 1508 O O . VAL A 1 198 ? 1.928 -0.026 -14.962 1.00 84.94 198 VAL A O 1
ATOM 1511 N N . ALA A 1 199 ? 1.520 -1.634 -13.445 1.00 86.12 199 ALA A N 1
ATOM 1512 C CA . ALA A 1 199 ? 2.888 -1.699 -12.937 1.00 86.12 199 ALA A CA 1
ATOM 1513 C C . ALA A 1 199 ? 3.895 -2.047 -14.048 1.00 86.12 199 ALA A C 1
ATOM 1515 O O . ALA A 1 199 ? 4.899 -1.357 -14.215 1.00 86.12 199 ALA A O 1
ATOM 1516 N N . VAL A 1 200 ? 3.592 -3.053 -14.874 1.00 87.69 200 VAL A N 1
ATOM 1517 C CA . VAL A 1 200 ? 4.424 -3.430 -16.029 1.00 87.69 200 VAL A CA 1
ATOM 1518 C C . VAL A 1 200 ? 4.545 -2.281 -17.034 1.00 87.69 200 VAL A C 1
ATOM 1520 O O . VAL A 1 200 ? 5.642 -1.998 -17.513 1.00 87.69 200 VAL A O 1
ATOM 1523 N N . LEU A 1 201 ? 3.444 -1.593 -17.353 1.00 85.50 201 LEU A N 1
ATOM 1524 C CA . LEU A 1 201 ? 3.463 -0.470 -18.295 1.00 85.50 201 LEU A CA 1
ATOM 1525 C C . LEU A 1 201 ? 4.313 0.702 -17.792 1.00 85.50 201 LEU A C 1
ATOM 1527 O O . LEU A 1 201 ? 5.041 1.299 -18.587 1.00 85.50 201 LEU A O 1
ATOM 1531 N N . ILE A 1 202 ? 4.248 1.017 -16.495 1.00 86.38 202 ILE A N 1
ATOM 1532 C CA . ILE A 1 202 ? 5.077 2.063 -15.878 1.00 86.38 202 ILE A CA 1
ATOM 1533 C C . ILE A 1 202 ? 6.559 1.709 -16.026 1.00 86.38 202 ILE A C 1
ATOM 1535 O O . ILE A 1 202 ? 7.341 2.530 -16.508 1.00 86.38 202 ILE A O 1
ATOM 1539 N N . GLU A 1 203 ? 6.935 0.479 -15.683 1.00 87.69 203 GLU A N 1
ATOM 1540 C CA . GLU A 1 203 ? 8.321 0.008 -15.746 1.00 87.69 203 GLU A CA 1
ATOM 1541 C C . GLU A 1 203 ? 8.861 -0.026 -17.185 1.00 87.69 203 GLU A C 1
ATOM 1543 O O . GLU A 1 203 ? 9.986 0.415 -17.446 1.00 87.69 203 GLU A O 1
ATOM 1548 N N . LEU A 1 204 ? 8.045 -0.458 -18.154 1.00 86.25 204 LEU A N 1
ATOM 1549 C CA . LEU A 1 204 ? 8.391 -0.408 -19.577 1.00 86.25 204 LEU A CA 1
ATOM 1550 C C . LEU A 1 204 ? 8.574 1.033 -20.068 1.00 86.25 204 LEU A C 1
ATOM 1552 O O . LEU A 1 204 ? 9.578 1.340 -20.714 1.00 86.25 204 LEU A O 1
ATOM 1556 N N . ALA A 1 205 ? 7.643 1.933 -19.742 1.00 84.12 205 ALA A N 1
ATOM 1557 C CA . ALA A 1 205 ? 7.723 3.337 -20.137 1.00 84.12 205 ALA A CA 1
ATOM 1558 C C . ALA A 1 205 ? 8.973 4.019 -19.559 1.00 84.12 205 ALA A C 1
ATOM 1560 O O . ALA A 1 205 ? 9.634 4.805 -20.247 1.00 84.12 205 ALA A O 1
ATOM 1561 N N . LEU A 1 206 ? 9.335 3.692 -18.317 1.00 86.44 206 LEU A N 1
ATOM 1562 C CA . LEU A 1 206 ? 10.516 4.238 -17.660 1.00 86.44 206 LEU A CA 1
ATOM 1563 C C . LEU A 1 206 ? 11.802 3.702 -18.284 1.00 86.44 206 LEU A C 1
ATOM 1565 O O . LEU A 1 206 ? 12.703 4.473 -18.613 1.00 86.44 206 LEU A O 1
ATOM 1569 N N . THR A 1 207 ? 11.844 2.397 -18.538 1.00 86.38 207 THR A N 1
ATOM 1570 C CA . THR A 1 207 ? 12.949 1.725 -19.226 1.00 86.38 207 THR A CA 1
ATOM 1571 C C . THR A 1 207 ? 13.222 2.354 -20.594 1.00 86.38 207 THR A C 1
ATOM 1573 O O . THR A 1 207 ? 14.369 2.687 -20.912 1.00 86.38 207 THR A O 1
ATOM 1576 N N . VAL A 1 208 ? 12.172 2.582 -21.390 1.00 85.00 208 VAL A N 1
ATOM 1577 C CA . VAL A 1 208 ? 12.273 3.254 -22.695 1.00 85.00 208 VAL A CA 1
ATOM 1578 C C . VAL A 1 208 ? 12.764 4.695 -22.531 1.00 85.00 208 VAL A C 1
ATOM 1580 O O . VAL A 1 208 ? 13.669 5.119 -23.251 1.00 85.00 208 VAL A O 1
ATOM 1583 N N . SER A 1 209 ? 12.226 5.434 -21.558 1.00 84.56 209 SER A N 1
ATOM 1584 C CA . SER A 1 209 ? 12.577 6.842 -21.330 1.00 84.56 209 SER A CA 1
ATOM 1585 C C . SER A 1 209 ? 14.042 7.030 -20.924 1.00 84.56 209 SER A C 1
ATOM 1587 O O . SER A 1 209 ? 14.743 7.873 -21.490 1.00 84.56 209 SER A O 1
ATOM 1589 N N . VAL A 1 210 ? 14.538 6.198 -20.004 1.00 84.50 210 VAL A N 1
ATOM 1590 C CA . VAL A 1 210 ? 15.942 6.206 -19.566 1.00 84.50 210 VAL A CA 1
ATOM 1591 C C . VAL A 1 210 ? 16.873 5.813 -20.710 1.00 84.50 210 VAL A C 1
ATOM 1593 O O . VAL A 1 210 ? 17.904 6.459 -20.917 1.00 84.50 210 VAL A O 1
ATOM 1596 N N . SER A 1 211 ? 16.499 4.797 -21.490 1.00 83.38 211 SER A N 1
ATOM 1597 C CA . SER A 1 211 ? 17.283 4.354 -22.647 1.00 83.38 211 SER A CA 1
ATOM 1598 C C . SER A 1 211 ? 17.415 5.474 -23.683 1.00 83.38 211 SER A C 1
ATOM 1600 O O . SER A 1 211 ? 18.537 5.835 -24.048 1.00 83.38 211 SER A O 1
ATOM 1602 N N . ALA A 1 212 ? 16.300 6.118 -24.048 1.00 81.88 212 ALA A N 1
ATOM 1603 C CA . ALA A 1 212 ? 16.272 7.251 -24.974 1.00 81.88 212 ALA A CA 1
ATOM 1604 C C . ALA A 1 212 ? 17.110 8.447 -24.478 1.00 81.88 212 ALA A C 1
ATOM 1606 O O . ALA A 1 212 ? 17.816 9.101 -25.255 1.00 81.88 212 ALA A O 1
ATOM 1607 N N . LEU A 1 213 ? 17.088 8.729 -23.171 1.00 80.56 213 LEU A N 1
ATOM 1608 C CA . LEU A 1 213 ? 17.913 9.780 -22.573 1.00 80.56 213 LEU A CA 1
ATOM 1609 C C . LEU A 1 213 ? 19.413 9.436 -22.633 1.00 80.56 213 LEU A C 1
ATOM 1611 O O . LEU A 1 213 ? 20.245 10.308 -22.906 1.00 80.56 213 LEU A O 1
ATOM 1615 N N . SER A 1 214 ? 19.762 8.167 -22.409 1.00 80.94 214 SER A N 1
ATOM 1616 C CA . SER A 1 214 ? 21.149 7.693 -22.386 1.00 80.94 214 SER A CA 1
ATOM 1617 C C . SER A 1 214 ? 21.839 7.778 -23.756 1.00 80.94 214 SER A C 1
ATOM 1619 O O . SER A 1 214 ? 23.019 8.141 -23.828 1.00 80.94 214 SER A O 1
ATOM 1621 N N . GLU A 1 215 ? 21.099 7.533 -24.842 1.00 72.94 215 GLU A N 1
ATOM 1622 C CA . GLU A 1 215 ? 21.571 7.690 -26.224 1.00 72.94 215 GLU A CA 1
ATOM 1623 C C . GLU A 1 215 ? 21.801 9.165 -26.569 1.00 72.94 215 GLU A C 1
ATOM 1625 O O . GLU A 1 215 ? 22.822 9.535 -27.155 1.00 72.94 215 GLU A O 1
ATOM 1630 N N . GLY A 1 216 ? 20.902 10.044 -26.112 1.00 60.84 216 GLY A N 1
ATOM 1631 C CA . GLY A 1 216 ? 21.025 11.487 -26.294 1.00 60.84 216 GLY A CA 1
ATOM 1632 C C . GLY A 1 216 ? 22.299 12.084 -25.682 1.00 60.84 216 GLY A C 1
ATOM 1633 O O . GLY A 1 216 ? 22.815 13.069 -26.216 1.00 60.84 216 GLY A O 1
ATOM 1634 N N . MET A 1 217 ? 22.830 11.498 -24.603 1.00 58.53 217 MET A N 1
ATOM 1635 C CA . MET A 1 217 ? 24.075 11.938 -23.955 1.00 58.53 217 MET A CA 1
ATOM 1636 C C . MET A 1 217 ? 25.342 11.388 -24.629 1.00 58.53 217 MET A C 1
ATOM 1638 O O . MET A 1 217 ? 26.359 12.081 -24.656 1.00 58.53 217 MET A O 1
ATOM 1642 N N . ALA A 1 218 ? 25.286 10.194 -25.229 1.00 57.47 218 ALA A N 1
ATOM 1643 C CA . ALA A 1 218 ? 26.432 9.562 -25.892 1.00 57.47 218 ALA A CA 1
ATOM 1644 C C . ALA A 1 218 ? 26.894 10.295 -27.171 1.00 57.47 218 ALA A C 1
ATOM 1646 O O . ALA A 1 218 ? 28.043 10.161 -27.587 1.00 57.47 218 ALA A O 1
ATOM 1647 N N . ILE A 1 219 ? 26.024 11.105 -27.784 1.00 53.66 219 ILE A N 1
ATOM 1648 C CA . ILE A 1 219 ? 26.331 11.856 -29.015 1.00 53.66 219 ILE A CA 1
ATOM 1649 C C . ILE A 1 219 ? 27.236 13.075 -28.737 1.00 53.66 219 ILE A C 1
ATOM 1651 O O . ILE A 1 219 ? 27.967 13.513 -29.621 1.00 53.66 219 ILE A O 1
ATOM 1655 N N . LYS A 1 220 ? 27.245 13.622 -27.511 1.00 49.75 220 LYS A N 1
ATOM 1656 C CA . LYS A 1 220 ? 27.950 14.883 -27.194 1.00 49.75 220 LYS A CA 1
ATOM 1657 C C . LYS A 1 220 ? 29.429 14.708 -26.810 1.00 49.75 220 LYS A C 1
ATOM 1659 O O . LYS A 1 220 ? 30.150 15.694 -26.728 1.00 49.75 220 LYS A O 1
ATOM 1664 N N . THR A 1 221 ? 29.896 13.479 -26.590 1.00 51.59 221 THR A N 1
ATOM 1665 C CA . THR A 1 221 ? 31.272 13.174 -26.150 1.00 51.59 221 THR A CA 1
ATOM 1666 C C . THR A 1 221 ? 32.240 12.831 -27.286 1.00 51.59 221 THR A C 1
ATOM 1668 O O . THR A 1 221 ? 33.409 12.564 -27.023 1.00 51.59 221 THR A O 1
ATOM 1671 N N . LYS A 1 222 ? 31.803 12.864 -28.553 1.00 50.28 222 LYS A N 1
ATOM 1672 C CA . LYS A 1 222 ? 32.653 12.528 -29.712 1.00 50.28 222 LYS A CA 1
ATOM 1673 C C . LYS A 1 222 ? 33.431 13.695 -30.337 1.00 50.28 222 LYS A C 1
ATOM 1675 O O . LYS A 1 222 ? 34.165 13.444 -31.286 1.00 50.28 222 LYS A O 1
ATOM 1680 N N . ASP A 1 223 ? 33.333 14.923 -29.822 1.00 50.44 223 ASP A N 1
ATOM 1681 C CA . ASP A 1 223 ? 33.837 16.105 -30.549 1.00 50.44 223 ASP A CA 1
ATOM 1682 C C . ASP A 1 223 ? 35.101 16.776 -29.985 1.00 50.44 223 ASP A C 1
ATOM 1684 O O . ASP A 1 223 ? 35.429 17.886 -30.379 1.00 50.44 223 ASP A O 1
ATOM 1688 N N . HIS A 1 224 ? 35.851 16.156 -29.069 1.00 52.34 224 HIS A N 1
ATOM 1689 C CA . HIS A 1 224 ? 37.144 16.704 -28.618 1.00 52.34 224 HIS A CA 1
ATOM 1690 C C . HIS A 1 224 ? 38.260 15.662 -28.765 1.00 52.34 224 HIS A C 1
ATOM 1692 O O . HIS A 1 224 ? 38.865 15.218 -27.793 1.00 52.34 224 HIS A O 1
ATOM 1698 N N . SER A 1 225 ? 38.556 15.273 -30.008 1.00 46.50 225 SER A N 1
ATOM 1699 C CA . SER A 1 225 ? 39.894 14.760 -30.322 1.00 46.50 225 SER A CA 1
ATOM 1700 C C . SER A 1 225 ? 40.825 15.961 -30.522 1.00 46.50 225 SER A C 1
ATOM 1702 O O . SER A 1 225 ? 40.574 16.754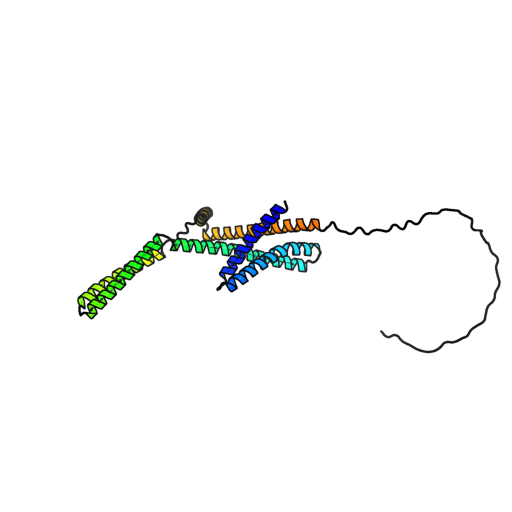 -31.433 1.00 46.50 225 SER A O 1
ATOM 1704 N N . PRO A 1 226 ? 41.896 16.138 -29.724 1.00 46.53 226 PRO A N 1
ATOM 1705 C CA . PRO A 1 226 ? 42.874 17.181 -29.994 1.00 46.53 226 PRO A CA 1
ATOM 1706 C C . PRO A 1 226 ? 43.509 16.902 -31.359 1.00 46.53 226 PRO A C 1
ATOM 1708 O O . PRO A 1 226 ? 44.111 15.845 -31.573 1.00 46.53 226 PRO A O 1
ATOM 1711 N N . LYS A 1 227 ? 43.361 17.843 -32.302 1.00 49.16 227 LYS A N 1
ATOM 1712 C CA . LYS A 1 227 ? 44.121 17.851 -33.557 1.00 49.16 227 LYS A CA 1
ATOM 1713 C C . LYS A 1 227 ? 45.599 17.703 -33.197 1.00 49.16 227 LYS A C 1
ATOM 1715 O O . LYS A 1 227 ? 46.204 18.638 -32.677 1.00 49.16 227 LYS A O 1
ATOM 1720 N N . LYS A 1 228 ? 46.189 16.538 -33.478 1.00 50.81 228 LYS A N 1
ATOM 1721 C CA . LYS A 1 228 ? 47.644 16.376 -33.464 1.00 50.81 228 LYS A CA 1
ATOM 1722 C C . LYS A 1 228 ? 48.207 17.378 -34.468 1.00 50.81 228 LYS A C 1
ATOM 1724 O O . LYS A 1 228 ? 48.026 17.216 -35.673 1.00 50.81 228 LYS A O 1
ATOM 1729 N N . PHE A 1 229 ? 48.844 18.426 -33.956 1.00 50.47 229 PHE A N 1
ATOM 1730 C CA . PHE A 1 229 ? 49.590 19.401 -34.735 1.00 50.47 229 PHE A CA 1
ATOM 1731 C C . PHE A 1 229 ? 50.759 18.659 -35.391 1.00 50.47 229 PHE A C 1
ATOM 1733 O O . PHE A 1 229 ? 51.796 18.404 -34.781 1.00 50.47 229 PHE A O 1
ATOM 1740 N N . ARG A 1 230 ? 50.548 18.190 -36.622 1.00 51.44 230 ARG A N 1
ATOM 1741 C CA . ARG A 1 230 ? 51.585 17.552 -37.427 1.00 51.44 230 ARG A CA 1
ATOM 1742 C C . ARG A 1 23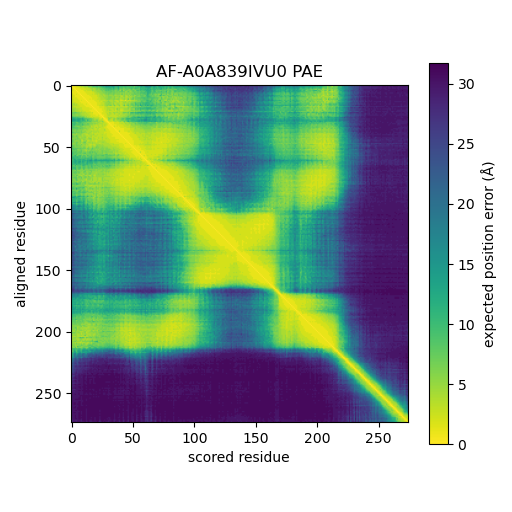0 ? 52.472 18.674 -37.952 1.00 51.44 230 ARG A C 1
ATOM 1744 O O . ARG A 1 230 ? 52.104 19.346 -38.908 1.00 51.44 230 ARG A O 1
ATOM 1751 N N . ILE A 1 231 ? 53.620 18.883 -37.310 1.00 51.00 231 ILE A N 1
ATOM 1752 C CA . ILE A 1 231 ? 54.689 19.727 -37.850 1.00 51.00 231 ILE A CA 1
ATOM 1753 C C . ILE A 1 231 ? 55.108 19.112 -39.192 1.00 51.00 231 ILE A C 1
ATOM 1755 O O . ILE A 1 231 ? 55.738 18.054 -39.238 1.00 51.00 231 ILE A O 1
ATOM 1759 N N . GLN A 1 232 ? 54.698 19.746 -40.292 1.00 44.03 232 GLN A N 1
ATOM 1760 C CA . GLN A 1 232 ? 55.276 19.529 -41.612 1.00 44.03 232 GLN A CA 1
ATOM 1761 C C . GLN A 1 232 ? 56.731 20.000 -41.552 1.00 44.03 232 GLN A C 1
ATOM 1763 O O . GLN A 1 232 ? 56.998 21.196 -41.464 1.00 44.03 232 GLN A O 1
ATOM 1768 N N . LYS A 1 233 ? 57.684 19.064 -41.587 1.00 45.41 233 LYS A N 1
ATOM 1769 C CA . LYS A 1 233 ? 59.060 19.392 -41.964 1.00 45.41 233 LYS A CA 1
ATOM 1770 C C . LYS A 1 233 ? 59.056 19.701 -43.457 1.00 45.41 233 LYS A C 1
ATOM 1772 O O . LYS A 1 233 ? 58.961 18.797 -44.281 1.00 45.41 233 LYS A O 1
ATOM 1777 N N . ASN A 1 234 ? 59.109 20.990 -43.764 1.00 45.12 234 ASN A N 1
ATOM 1778 C CA . ASN A 1 234 ? 59.414 21.513 -45.082 1.00 45.12 234 ASN A CA 1
ATOM 1779 C C . ASN A 1 234 ? 60.916 21.274 -45.310 1.00 45.12 234 ASN A C 1
ATOM 1781 O O . ASN A 1 234 ? 61.743 21.930 -44.681 1.00 45.12 234 ASN A O 1
ATOM 1785 N N . THR A 1 235 ? 61.282 20.278 -46.116 1.00 48.25 235 THR A N 1
ATOM 1786 C CA . THR A 1 235 ? 62.657 20.144 -46.614 1.00 48.25 235 THR A CA 1
ATOM 1787 C C . THR A 1 235 ? 62.656 20.682 -48.030 1.00 48.25 235 THR A C 1
ATOM 1789 O O . THR A 1 235 ? 62.157 20.038 -48.951 1.00 48.25 235 THR A O 1
ATOM 1792 N N . GLU A 1 236 ? 63.152 21.911 -48.152 1.00 47.03 236 GLU A N 1
ATOM 1793 C CA . GLU A 1 236 ? 63.364 22.602 -49.412 1.00 47.03 236 GLU A CA 1
ATOM 1794 C C . GLU A 1 236 ? 64.194 21.753 -50.371 1.00 47.03 236 GLU A C 1
ATOM 1796 O O . GLU A 1 236 ? 65.282 21.258 -50.077 1.00 47.03 236 GLU A O 1
ATOM 1801 N N . GLN A 1 237 ? 63.615 21.613 -51.551 1.00 47.03 237 GLN A N 1
ATOM 1802 C CA . GLN A 1 237 ? 64.158 21.004 -52.738 1.00 47.03 237 GLN A CA 1
ATOM 1803 C C . GLN A 1 237 ? 65.075 22.033 -53.419 1.00 47.03 237 GLN A C 1
ATOM 1805 O O . GLN A 1 237 ? 64.610 22.843 -54.215 1.00 47.03 237 GLN A O 1
ATOM 1810 N N . ILE A 1 238 ? 66.377 22.011 -53.116 1.00 47.47 238 ILE A N 1
ATOM 1811 C CA . ILE A 1 238 ? 67.392 22.715 -53.916 1.00 47.47 238 ILE A CA 1
ATOM 1812 C C . ILE A 1 238 ? 68.004 21.711 -54.895 1.00 47.47 238 ILE A C 1
ATOM 1814 O O . ILE A 1 238 ? 68.553 20.679 -54.514 1.00 47.47 238 ILE A O 1
ATOM 1818 N N . ARG A 1 239 ? 67.855 22.012 -56.185 1.00 43.62 239 ARG A N 1
ATOM 1819 C CA . ARG A 1 239 ? 68.276 21.214 -57.340 1.00 43.62 239 ARG A CA 1
ATOM 1820 C C . ARG A 1 239 ? 69.503 21.875 -57.976 1.00 43.62 239 ARG A C 1
ATOM 1822 O O . ARG A 1 239 ? 69.401 23.054 -58.291 1.00 43.62 239 ARG A O 1
ATOM 1829 N N . ALA A 1 240 ? 70.586 21.122 -58.209 1.00 38.84 240 ALA A N 1
ATOM 1830 C CA . ALA A 1 240 ? 71.550 21.222 -59.335 1.00 38.84 240 ALA A CA 1
ATOM 1831 C C . ALA A 1 240 ? 72.841 20.420 -59.023 1.00 38.84 240 ALA A C 1
ATOM 1833 O O . ALA A 1 240 ? 73.135 20.212 -57.849 1.00 38.84 240 ALA A O 1
ATOM 1834 N N . PRO A 1 241 ? 73.712 20.104 -60.002 1.00 43.75 241 PRO A N 1
ATOM 1835 C CA . PRO A 1 241 ? 73.496 19.471 -61.305 1.00 43.75 241 PRO A CA 1
ATOM 1836 C C . PRO A 1 241 ? 74.315 18.157 -61.446 1.00 43.75 241 PRO A C 1
ATOM 1838 O O . PRO A 1 241 ? 75.241 17.881 -60.689 1.00 43.75 241 PRO A O 1
ATOM 1841 N N . SER A 1 242 ? 73.974 17.331 -62.437 1.00 53.38 242 SER A N 1
ATOM 1842 C CA . SER A 1 242 ? 74.631 16.057 -62.772 1.00 53.38 242 SER A CA 1
ATOM 1843 C C . SER A 1 242 ? 76.046 16.230 -63.344 1.00 53.38 242 SER A C 1
ATOM 1845 O O . SER A 1 242 ? 76.210 16.958 -64.324 1.00 53.38 242 SER A O 1
ATOM 1847 N N . ILE A 1 243 ? 77.027 15.484 -62.817 1.00 46.44 243 ILE A N 1
ATOM 1848 C CA . ILE A 1 243 ? 78.364 15.298 -63.413 1.00 46.44 243 ILE A CA 1
ATOM 1849 C C . ILE A 1 243 ? 78.679 13.784 -63.481 1.00 46.44 243 ILE A C 1
ATOM 1851 O O . ILE A 1 243 ? 78.342 13.068 -62.535 1.00 46.44 243 ILE A O 1
ATOM 1855 N N . PRO A 1 244 ? 79.266 13.268 -64.584 1.00 44.31 244 PRO A N 1
ATOM 1856 C CA . PRO A 1 244 ? 79.320 11.836 -64.898 1.00 44.31 244 PRO A CA 1
ATOM 1857 C C . PRO A 1 244 ? 80.410 11.076 -64.131 1.00 44.31 244 PRO A C 1
ATOM 1859 O O . PRO A 1 244 ? 81.502 11.591 -63.898 1.00 44.31 244 PRO A O 1
ATOM 1862 N N . THR A 1 245 ? 80.138 9.810 -63.811 1.00 40.62 245 THR A N 1
ATOM 1863 C CA . THR A 1 245 ? 81.106 8.860 -63.241 1.00 40.62 245 THR A CA 1
ATOM 1864 C C . THR A 1 245 ? 82.045 8.320 -64.330 1.00 40.62 245 THR A C 1
ATOM 1866 O O . THR A 1 245 ? 81.553 7.767 -65.316 1.00 40.62 245 THR A O 1
ATOM 1869 N N . PRO A 1 246 ? 83.379 8.414 -64.175 1.00 42.50 246 PRO A N 1
ATOM 1870 C CA . PRO A 1 246 ? 84.320 7.757 -65.071 1.00 42.50 246 PRO A CA 1
ATOM 1871 C C . PRO A 1 246 ? 84.442 6.260 -64.755 1.00 42.50 246 PRO A C 1
ATOM 1873 O O . PRO A 1 246 ? 84.623 5.842 -63.612 1.00 42.50 246 PRO A O 1
ATOM 1876 N N . THR A 1 247 ? 84.360 5.455 -65.810 1.00 36.44 247 THR A N 1
ATOM 1877 C CA . THR A 1 247 ? 84.656 4.022 -65.835 1.00 36.44 247 THR A CA 1
ATOM 1878 C C . THR A 1 247 ? 86.164 3.814 -65.660 1.00 36.44 247 THR A C 1
ATOM 1880 O O . THR A 1 247 ? 86.937 4.229 -66.520 1.00 36.44 247 THR A O 1
ATOM 1883 N N . ILE A 1 248 ? 86.599 3.167 -6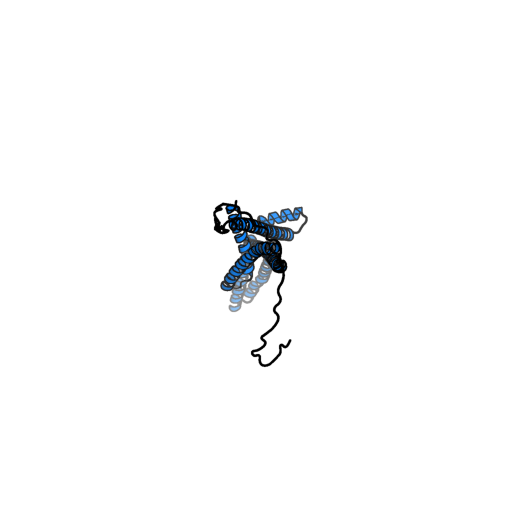4.574 1.00 44.88 248 ILE A N 1
ATOM 1884 C CA . ILE A 1 248 ? 87.992 2.723 -64.406 1.00 44.88 248 ILE A CA 1
ATOM 1885 C C . ILE A 1 248 ? 88.036 1.210 -64.592 1.00 44.88 248 ILE A C 1
ATOM 1887 O O . ILE A 1 248 ? 87.422 0.454 -63.841 1.00 44.88 248 ILE A O 1
ATOM 1891 N N . ASN A 1 249 ? 88.764 0.790 -65.624 1.00 33.44 249 ASN A N 1
ATOM 1892 C CA . ASN A 1 249 ? 89.001 -0.597 -65.986 1.00 33.44 249 ASN A CA 1
ATOM 1893 C C . ASN A 1 249 ? 90.451 -0.972 -65.612 1.00 33.44 249 ASN A C 1
ATOM 1895 O O . ASN A 1 249 ? 91.384 -0.323 -66.069 1.00 33.44 249 ASN A O 1
ATOM 1899 N N . LYS A 1 250 ? 90.579 -2.020 -64.787 1.00 43.28 250 LYS A N 1
ATOM 1900 C CA . LYS A 1 250 ? 91.637 -3.053 -64.711 1.00 43.28 250 LYS A CA 1
ATOM 1901 C C . LYS A 1 250 ? 93.135 -2.672 -64.812 1.00 43.28 250 LYS A C 1
ATOM 1903 O O . LYS A 1 250 ? 93.632 -2.477 -65.915 1.00 43.28 250 LYS A O 1
ATOM 1908 N N . THR A 1 251 ? 93.866 -2.884 -63.704 1.00 37.25 251 THR A N 1
ATOM 1909 C CA . THR A 1 251 ? 95.198 -3.541 -63.701 1.00 37.25 251 THR A CA 1
ATOM 1910 C C . THR A 1 251 ? 95.490 -4.230 -62.349 1.00 37.25 251 THR A C 1
ATOM 1912 O O . THR A 1 251 ? 95.376 -3.612 -61.295 1.00 37.25 251 THR A O 1
ATOM 1915 N N . GLU A 1 252 ? 95.828 -5.524 -62.394 1.00 36.84 252 GLU A N 1
ATOM 1916 C CA . GLU A 1 252 ? 96.395 -6.388 -61.327 1.00 36.84 252 GLU A CA 1
ATOM 1917 C C . GLU A 1 252 ? 97.928 -6.155 -61.172 1.00 36.84 252 GLU A C 1
ATOM 1919 O O . GLU A 1 252 ? 98.450 -5.310 -61.902 1.00 36.84 252 GLU A O 1
ATOM 1924 N N . PRO A 1 253 ? 98.739 -6.984 -60.458 1.00 45.34 253 PRO A N 1
ATOM 1925 C CA . PRO A 1 253 ? 98.629 -7.710 -59.169 1.00 45.34 253 PRO A CA 1
ATOM 1926 C C . PRO A 1 253 ? 99.842 -7.422 -58.227 1.00 45.34 253 PRO A C 1
ATOM 1928 O O . PRO A 1 253 ? 100.870 -6.914 -58.667 1.00 45.34 253 PRO A O 1
ATOM 1931 N N . GLY A 1 254 ? 99.805 -7.819 -56.942 1.00 35.12 254 GLY A N 1
ATOM 1932 C CA . GLY A 1 254 ? 101.024 -7.784 -56.107 1.00 35.12 254 GLY A CA 1
ATOM 1933 C C . GLY A 1 254 ? 100.867 -8.135 -54.622 1.00 35.12 254 GLY A C 1
ATOM 1934 O O . GLY A 1 254 ? 100.415 -7.332 -53.819 1.00 35.12 254 GLY A O 1
ATOM 1935 N N . THR A 1 255 ? 101.293 -9.346 -54.291 1.00 34.94 255 THR A N 1
ATOM 1936 C CA . THR A 1 255 ? 101.379 -10.073 -53.014 1.00 34.94 255 THR A CA 1
ATOM 1937 C C . THR A 1 255 ? 102.139 -9.357 -51.880 1.00 34.94 255 THR A C 1
ATOM 1939 O O . THR A 1 255 ? 103.258 -8.911 -52.103 1.00 34.94 255 THR A O 1
ATOM 1942 N N . PHE A 1 256 ? 101.636 -9.396 -50.634 1.00 38.00 256 PHE A N 1
ATOM 1943 C CA . PHE A 1 256 ? 102.492 -9.515 -49.436 1.00 38.00 256 PHE A CA 1
ATOM 1944 C C . PHE A 1 256 ? 101.737 -10.159 -48.260 1.00 38.00 256 PHE A C 1
ATOM 1946 O O . PHE A 1 256 ? 100.786 -9.613 -47.705 1.00 38.00 256 PHE A O 1
ATOM 1953 N N . THR A 1 257 ? 102.170 -11.362 -47.902 1.00 41.72 257 THR A N 1
ATOM 1954 C CA . THR A 1 257 ? 101.784 -12.117 -46.708 1.00 41.72 257 THR A CA 1
ATOM 1955 C C . THR A 1 257 ? 102.730 -11.823 -45.539 1.00 41.72 257 THR A C 1
ATOM 1957 O O . THR A 1 257 ? 103.939 -11.769 -45.738 1.00 41.72 257 THR A O 1
ATOM 1960 N N . ALA A 1 258 ? 102.154 -11.842 -44.330 1.00 38.62 258 ALA A N 1
ATOM 1961 C CA . ALA A 1 258 ? 102.740 -12.240 -43.038 1.00 38.62 258 ALA A CA 1
ATOM 1962 C C . ALA A 1 258 ? 103.299 -11.174 -42.061 1.00 38.62 258 ALA A C 1
ATOM 1964 O O . ALA A 1 258 ? 104.003 -10.246 -42.434 1.00 38.62 258 ALA A O 1
ATOM 1965 N N . GLN A 1 259 ? 103.063 -11.497 -40.772 1.00 37.38 259 GLN A N 1
ATOM 1966 C CA . GLN A 1 259 ? 103.527 -10.916 -39.491 1.00 37.38 259 GLN A CA 1
ATOM 1967 C C . GLN A 1 259 ? 102.692 -9.732 -38.961 1.00 37.38 259 GLN A C 1
ATOM 1969 O O . GLN A 1 259 ? 102.442 -8.790 -39.691 1.00 37.38 259 GLN A O 1
ATOM 1974 N N . LEU A 1 260 ? 102.175 -9.675 -37.725 1.00 40.94 260 LEU A N 1
ATOM 1975 C CA . LEU A 1 260 ? 102.434 -10.310 -36.415 1.00 40.94 260 LEU A CA 1
ATOM 1976 C C . LEU A 1 260 ? 101.058 -10.516 -35.722 1.00 40.94 260 LEU A C 1
ATOM 1978 O O . LEU A 1 260 ? 100.238 -9.609 -35.756 1.00 40.94 260 LEU A O 1
ATOM 1982 N N . LYS A 1 261 ? 100.608 -11.666 -35.195 1.00 35.00 261 LYS A N 1
ATOM 1983 C CA . LYS A 1 261 ? 101.042 -12.488 -34.041 1.00 35.00 261 LYS A CA 1
ATOM 1984 C C . LYS A 1 261 ? 101.467 -11.699 -32.786 1.00 35.00 261 LYS A C 1
ATOM 1986 O O . LYS A 1 261 ? 102.524 -11.089 -32.785 1.00 35.00 261 LYS A O 1
ATOM 1991 N N . SER A 1 262 ? 100.714 -11.907 -31.694 1.00 37.59 262 SER A N 1
ATOM 1992 C CA . SER A 1 262 ? 100.965 -11.535 -30.278 1.00 37.59 262 SER A CA 1
ATOM 1993 C C . SER A 1 262 ? 100.681 -10.059 -29.933 1.00 37.59 262 SER A C 1
ATOM 1995 O O . SER A 1 262 ? 101.197 -9.170 -30.584 1.00 37.59 262 SER A O 1
ATOM 1997 N N . LEU A 1 263 ? 99.787 -9.719 -28.997 1.00 43.59 263 LEU A N 1
ATOM 1998 C CA . LEU A 1 263 ? 99.854 -10.037 -27.568 1.00 43.59 263 LEU A CA 1
ATOM 1999 C C . LEU A 1 263 ? 98.451 -10.174 -26.903 1.00 43.59 263 LEU A C 1
ATOM 2001 O O . LEU A 1 263 ? 97.646 -9.253 -26.926 1.00 43.59 263 LEU A O 1
ATOM 2005 N N . ILE A 1 264 ? 98.274 -11.307 -26.206 1.00 45.12 264 ILE A N 1
ATOM 2006 C CA . ILE A 1 264 ? 97.760 -11.424 -24.820 1.00 45.12 264 ILE A CA 1
ATOM 2007 C C . ILE A 1 264 ? 96.227 -11.424 -24.577 1.00 45.12 264 ILE A C 1
ATOM 2009 O O . ILE A 1 264 ? 95.591 -10.428 -24.257 1.00 45.12 264 ILE A O 1
ATOM 2013 N N . ARG A 1 265 ? 95.679 -12.651 -24.617 1.00 41.25 265 ARG A N 1
ATOM 2014 C CA . ARG A 1 265 ? 94.827 -13.294 -23.572 1.00 41.25 265 ARG A CA 1
ATOM 2015 C C . ARG A 1 265 ? 95.671 -13.509 -22.281 1.00 41.25 265 ARG A C 1
ATOM 2017 O O . ARG A 1 265 ? 96.887 -13.489 -22.470 1.00 41.25 265 ARG A O 1
ATOM 2024 N N . PRO A 1 266 ? 95.180 -13.872 -21.061 1.00 50.19 266 PRO A N 1
ATOM 2025 C CA . PRO A 1 266 ? 93.933 -14.584 -20.669 1.00 50.19 266 PRO A CA 1
ATOM 2026 C C . PRO A 1 266 ? 93.402 -14.086 -19.273 1.00 50.19 266 PRO A C 1
ATOM 2028 O O . PRO A 1 266 ? 93.686 -12.928 -18.973 1.00 50.19 266 PRO A O 1
ATOM 2031 N N . PRO A 1 267 ? 92.725 -14.848 -18.369 1.00 51.62 267 PRO A N 1
ATOM 2032 C CA . PRO A 1 267 ? 92.094 -16.182 -18.440 1.00 51.62 267 PRO A CA 1
ATOM 2033 C C . PRO A 1 267 ? 90.652 -16.286 -17.868 1.00 51.62 267 PRO A C 1
ATOM 2035 O O . PRO A 1 267 ? 90.191 -15.432 -17.127 1.00 51.62 267 PRO A O 1
ATOM 2038 N N . ASP A 1 268 ? 89.978 -17.372 -18.270 1.00 45.78 268 ASP A N 1
ATOM 2039 C CA . ASP A 1 268 ? 89.095 -18.289 -17.514 1.00 45.78 268 ASP A CA 1
ATOM 2040 C C . ASP A 1 268 ? 88.058 -17.752 -16.494 1.00 45.78 268 ASP A C 1
ATOM 2042 O O . ASP A 1 268 ? 88.355 -16.968 -15.611 1.00 45.78 268 ASP A O 1
ATOM 2046 N N . GLY A 1 269 ? 86.809 -18.225 -16.457 1.00 42.12 269 GLY A N 1
ATOM 2047 C CA . GLY A 1 269 ? 86.180 -19.289 -17.227 1.00 42.12 269 GLY A CA 1
ATOM 2048 C C . GLY A 1 269 ? 84.798 -19.658 -16.668 1.00 42.12 269 GLY A C 1
ATOM 2049 O O . GLY A 1 269 ? 84.720 -20.073 -15.525 1.00 42.12 269 GLY A O 1
ATOM 2050 N N . ARG A 1 270 ? 83.771 -19.587 -17.538 1.00 45.91 270 ARG A N 1
ATOM 2051 C CA . ARG A 1 270 ? 82.517 -20.392 -17.593 1.00 45.91 270 ARG A CA 1
ATOM 2052 C C . ARG A 1 270 ? 81.597 -20.476 -16.339 1.00 45.91 270 ARG A C 1
ATOM 2054 O O . ARG A 1 270 ? 82.025 -20.220 -15.228 1.00 45.91 270 ARG A O 1
ATOM 2061 N N . PRO A 1 271 ? 80.369 -21.025 -16.470 1.00 49.06 271 PRO A N 1
ATOM 2062 C CA . PRO A 1 271 ? 79.411 -20.944 -17.574 1.00 49.06 271 PRO A CA 1
ATOM 2063 C C . PRO A 1 271 ? 77.999 -20.512 -17.118 1.00 49.06 271 PRO A C 1
ATOM 2065 O O . PRO A 1 271 ? 77.666 -20.432 -15.941 1.00 49.06 271 PRO A O 1
ATOM 2068 N N . VAL A 1 272 ? 77.163 -20.300 -18.129 1.00 48.25 272 VAL A N 1
ATOM 2069 C CA . VAL A 1 272 ? 75.701 -20.179 -18.105 1.00 48.25 272 VAL A CA 1
ATOM 2070 C C . VAL A 1 272 ? 75.049 -21.462 -17.566 1.00 48.25 272 VAL A C 1
ATOM 2072 O O . VAL A 1 272 ? 75.480 -22.556 -17.933 1.00 48.25 272 VAL A O 1
ATOM 2075 N N . THR A 1 273 ? 73.985 -21.335 -16.765 1.00 47.31 273 THR A N 1
ATOM 2076 C CA . THR A 1 273 ? 73.028 -22.423 -16.492 1.00 47.31 273 THR A CA 1
ATOM 2077 C C . THR A 1 273 ? 71.588 -21.971 -16.730 1.00 47.31 273 THR A C 1
ATOM 2079 O O . THR A 1 273 ? 71.263 -20.789 -16.624 1.00 47.31 273 THR A O 1
ATOM 2082 N N . SER A 1 274 ? 70.817 -22.971 -17.152 1.00 54.31 274 SER A N 1
ATOM 2083 C CA . SER A 1 274 ? 69.388 -23.078 -17.463 1.00 54.31 274 SER A CA 1
ATOM 2084 C C . SER A 1 274 ? 68.449 -22.770 -16.307 1.00 54.31 274 SER A C 1
ATOM 2086 O O . SER A 1 274 ? 68.798 -23.202 -15.186 1.00 54.31 274 SER A O 1
#

Mean predicted aligned error: 16.75 Å

Solvent-accessible surface area (backbone atoms only — not comparable to full-atom values): 15688 Å² total; per-residue (Å²): 111,70,68,57,40,50,53,54,31,51,55,44,47,51,52,56,33,49,27,36,22,51,42,40,40,76,72,34,92,46,74,71,53,26,52,53,34,35,54,48,27,47,51,51,50,53,50,30,68,48,22,47,64,53,14,55,53,29,41,78,70,71,38,52,71,67,13,49,53,24,46,50,50,23,53,54,44,50,53,50,48,30,52,24,34,26,49,41,54,52,52,48,53,54,50,50,35,50,52,43,33,66,64,27,70,66,49,47,49,52,52,50,52,44,50,52,50,51,52,49,48,51,49,40,54,49,50,20,49,53,30,42,76,73,67,39,49,72,58,16,52,62,47,50,66,53,45,62,62,51,52,51,51,44,51,51,49,50,49,50,63,73,65,52,72,77,52,54,78,45,76,64,50,52,51,30,45,55,51,11,64,74,67,76,48,56,36,68,58,48,44,52,50,50,39,42,51,51,27,49,51,52,54,51,53,35,53,51,28,49,52,58,50,54,57,66,56,63,67,73,73,74,81,78,74,79,79,77,81,75,80,78,82,83,76,82,86,84,86,86,80,93,77,87,84,82,87,84,81,89,84,89,86,87,90,85,85,87,88,79,85,87,88,82,82,89,82,89,78,88,79,90,83,134

pLDDT: mean 76.71, std 18.0, range [33.44, 96.38]

Secondary structure (DSSP, 8-state):
-HHHHHHHHHHHHHHHHHHHHHHHHTT-SSHHHHHHHHHHHHHHHHHHHHHHHHHHHHHHTT-HHHHHHHHHHHHHHHHHHHHHHHHHHHHHHHHHHHHHHHTSHHHHHHHHHHHHHHHHHHHHHHHHHHHHHTT-HHHHHHHHTTHHHHHHHHHHHHHHHHHS------HHHHHHHHHHHHHTS-HHHHHHHHHHHHHHHHHHHHHHHHHHHHHHHHTTTSS--------------------PPPP---------------------------

Sequence (274 aa):
MRLIWLITTAVLFTASSYFSVRLLLQLADDTATGIAYGAVAIALALVQYAALPYGIRGWSQGRHFSAGIYFVTWALLTLLSIAASAGALIGDTQQQQHLQHTGSLEYQLLTSQIQQLQAQASSIQTTAKTDSENGYRSRALKTLDKLPAIQDQISALRLQLSTLPASSNTAASALFERIARQLNADPDQVMTGAYLLVAVLIELALTVSVSALSEGMAIKTKDHSPKKFRIQKNTEQIRAPSIPTPTINKTEPGTFTAQLKSLIRPPDGRPVTS

Radius of gyration: 46.31 Å; Cα contacts (8 Å, |Δi|>4): 183; chains: 1; bounding box: 141×46×117 Å

Foldseek 3Di:
DLVVLVVLLVVLLCVLLVLQLQLQCVVDPDDVSSVVSSVVSNVLSVLLLVLQVVLVVCVVVVNNVSSVVSVVSNVVSLVVSLVSQLVSVLVVLVVVLVCCLCVPPLVVVLVVLLVVLVVVLVVLQVVLVVCVVVVVNVVSVVSNVCNVVSVVVSVVSVVVSVVPPSPSPDPVLVVLVVVCVVVVHDSSVSSSVVSSVVSNVSSVSSSVSSVVSSVVVVVPPPPDDPPPPPPPPDDDDDDDDDDDDDDDDDDDDDDDDDDDDDDDDDDDDDDDDD